Protein AF-A0A920S232-F1 (afdb_monomer_lite)

Radius of gyration: 26.17 Å; chains: 1; bounding box: 66×77×51 Å

pLDDT: mean 77.8, std 20.47, range [26.75, 98.44]

Sequence (352 aa):
MSRRQFGAEELLGQVALGLILGGVVGNLIDRVVHHHVVDFLQFYIPFRFPAFNVADSGICTGVGLMFLQSFRKPKPGQTWARKGKVPLAVNGLAEPDEESEAVSAPAIYLAGATASGKSALALRLAKRLGGEIISVDSMQVYRGLDIGTAKPSAVEQGEVPHHLIDVVELNESFDAAQFVRFAKQAVAAIRSRAARPIFCGGTGLYFRALFDGLGDSPPGEDSLRAELEATPMEALLDELKAKDLLAFEAVDRQNRRRVVRAVEVIRLTGQSYSSQRTGWNATGQAPANLFCVTREVDDLNTRIHSRVDRMFEHGLVAETESLSKRGLSETGAPAKRLVIGRCWGTWTASLG

Secondary structure (DSSP, 8-state):
-------TTSHHHHHHHHHHHHHHHHHHHHHHHTSS---EE--BSSSBPPPEEHHHHHHHHHHHHHHHHTTSPPPTT-------PPP-------PPP------PPPPEEEEE-TTSSHHHHHHHHHHHHTEEEEEE-SSTTBTT--TTTTPPPHHHHHHS-EESSS-B-TTS---HHHHHHHHHHHHHHHHHTTPEEEEEE--HHHHHHHHH---SPPPP-HHHHHHHHHS-HHHHHHHHHHH-HHHHHHS-TT-HHHHHHHHHHHHHHSS-HHHHS--TTS-----TTEEEE---HHHHHHHHHHHHHHHHHTTHHHHHHHHIIIIITT--STTHHHHHSSSHHHHTTS--

Foldseek 3Di:
DDDPPCPCPDPLLVQLVCLQVVLVVLQVCCCVPVVHRDQWDWDPPPHTDDTDHSSVVSNVVSVVSSVVVVPDDDDPDDDDDDDDDDDDDDDDDDDDDDDDDPPQDAAFEEEEDPLLCQLVVLLVVCLVQVAAEEEPDLQQLEPLLPLLSVDDDPVSCVSHPYFSGPNDYLQDADDLVNLLVRLVVVCVVCVVVSHHYYYTYHNVSNLLCNPLNWFPFDPFDPVLLVVLVPDDLVVLLVQLCVQEVPLSVVFPSVDSVRSSSQSRRCVVPVHHSVVRGRPSPPPPDDPPSHDYRDDDPVVSVVSVVVSVVVSVVVPVVVSLVVVVVVCLVPHPYPNVCSSPPPDPVPVVVVVD

Structure (mmCIF, N/CA/C/O backbone):
data_AF-A0A920S232-F1
#
_entry.id   AF-A0A920S232-F1
#
loop_
_atom_site.group_PDB
_atom_site.id
_atom_site.type_symbol
_atom_site.label_atom_id
_atom_site.label_alt_id
_atom_site.label_comp_id
_atom_site.label_asym_id
_atom_site.label_entity_id
_atom_site.label_seq_id
_atom_site.pdbx_PDB_ins_code
_atom_site.Cartn_x
_atom_site.Cartn_y
_atom_site.Cartn_z
_atom_site.occupancy
_atom_site.B_iso_or_equiv
_atom_site.auth_seq_id
_atom_site.auth_comp_id
_atom_site.auth_asym_id
_atom_site.auth_atom_id
_atom_site.pdbx_PDB_model_num
ATOM 1 N N . MET A 1 1 ? 31.791 1.122 4.259 1.00 39.38 1 MET A N 1
ATOM 2 C CA . MET A 1 1 ? 31.811 -0.358 4.295 1.00 39.38 1 MET A CA 1
ATOM 3 C C . MET A 1 1 ? 33.094 -0.814 3.617 1.00 39.38 1 MET A C 1
ATOM 5 O O . MET A 1 1 ? 33.247 -0.539 2.434 1.00 39.38 1 MET A O 1
ATOM 9 N N . SER A 1 2 ? 34.062 -1.374 4.352 1.00 33.59 2 SER A N 1
ATOM 10 C CA . SER A 1 2 ? 35.300 -1.872 3.734 1.00 33.59 2 SER A CA 1
ATOM 11 C C . SER A 1 2 ? 35.030 -3.201 3.024 1.00 33.59 2 SER A C 1
ATOM 13 O O . SER A 1 2 ? 34.225 -4.012 3.487 1.00 33.59 2 SER A O 1
ATOM 15 N N . ARG A 1 3 ? 35.674 -3.391 1.866 1.00 38.12 3 ARG A N 1
ATOM 16 C CA . ARG A 1 3 ? 35.649 -4.631 1.084 1.00 38.12 3 ARG A CA 1
ATOM 17 C C . ARG A 1 3 ? 36.119 -5.786 1.972 1.00 38.12 3 ARG A C 1
ATOM 19 O O . ARG A 1 3 ? 37.311 -5.916 2.228 1.00 38.12 3 ARG A O 1
ATOM 26 N N . ARG A 1 4 ? 35.191 -6.637 2.418 1.00 44.09 4 ARG A N 1
ATOM 27 C CA . ARG A 1 4 ? 35.529 -8.005 2.818 1.00 44.09 4 ARG A CA 1
ATOM 28 C C . ARG A 1 4 ? 35.964 -8.707 1.536 1.00 44.09 4 ARG A C 1
ATOM 30 O O . ARG A 1 4 ? 35.129 -8.970 0.676 1.00 44.09 4 ARG A O 1
ATOM 37 N N . GLN A 1 5 ? 37.263 -8.933 1.366 1.00 44.97 5 GLN A N 1
ATOM 38 C CA . GLN A 1 5 ? 37.724 -9.921 0.398 1.00 44.97 5 GLN A CA 1
ATOM 39 C C . GLN A 1 5 ? 37.108 -11.252 0.831 1.00 44.97 5 GLN A C 1
ATOM 41 O O . GLN A 1 5 ? 37.479 -11.805 1.864 1.00 44.97 5 GLN A O 1
ATOM 46 N N . PHE A 1 6 ? 36.104 -11.714 0.086 1.00 49.34 6 PHE A N 1
ATOM 47 C CA . PHE A 1 6 ? 35.662 -13.099 0.133 1.00 49.34 6 PHE A CA 1
ATOM 48 C C . PHE A 1 6 ? 36.870 -13.927 -0.298 1.00 49.34 6 PHE A C 1
ATOM 50 O O . PHE A 1 6 ? 37.207 -13.972 -1.478 1.00 49.34 6 PHE A O 1
ATOM 57 N N . GLY A 1 7 ? 37.611 -14.440 0.683 1.00 45.44 7 GLY A N 1
ATOM 58 C CA . GLY A 1 7 ? 38.862 -15.137 0.447 1.00 45.44 7 GLY A CA 1
ATOM 59 C C . GLY A 1 7 ? 38.598 -16.423 -0.319 1.00 45.44 7 GLY A C 1
ATOM 60 O O . GLY A 1 7 ? 38.262 -17.439 0.279 1.00 45.44 7 GLY A O 1
ATOM 61 N N . ALA A 1 8 ? 38.827 -16.387 -1.630 1.00 49.25 8 ALA A N 1
ATOM 62 C CA . ALA A 1 8 ? 38.950 -17.558 -2.496 1.00 49.25 8 ALA A CA 1
ATOM 63 C C . ALA A 1 8 ? 40.178 -18.437 -2.149 1.00 49.25 8 ALA A C 1
ATOM 65 O O . ALA A 1 8 ? 40.509 -19.354 -2.894 1.00 49.25 8 ALA A O 1
ATOM 66 N N . GLU A 1 9 ? 40.860 -18.158 -1.034 1.00 52.47 9 GLU A N 1
ATOM 67 C CA . GLU A 1 9 ? 42.067 -18.851 -0.577 1.00 52.47 9 GLU A CA 1
ATOM 68 C C . GLU A 1 9 ? 41.805 -19.897 0.520 1.00 52.47 9 GLU A C 1
ATOM 70 O O . GLU A 1 9 ? 42.661 -20.740 0.771 1.00 52.47 9 GLU A O 1
ATOM 75 N N . GLU A 1 10 ? 40.632 -19.902 1.168 1.00 70.31 10 GLU A N 1
ATOM 76 C CA . GLU A 1 10 ? 40.258 -21.005 2.064 1.00 70.31 10 GLU A CA 1
ATOM 77 C C . GLU A 1 10 ? 39.579 -22.127 1.272 1.00 70.31 10 GLU A C 1
ATOM 79 O O . GLU A 1 10 ? 38.603 -21.882 0.563 1.00 70.31 10 GLU A O 1
ATOM 84 N N . LEU A 1 11 ? 40.031 -23.372 1.472 1.00 75.06 11 LEU A N 1
ATOM 85 C CA . LEU A 1 11 ? 39.458 -24.586 0.867 1.00 75.06 11 LEU A CA 1
ATOM 86 C C . LEU A 1 11 ? 37.923 -24.627 0.976 1.00 75.06 11 LEU A C 1
ATOM 88 O O . LEU A 1 11 ? 37.234 -24.985 0.028 1.00 75.06 11 LEU A O 1
ATOM 92 N N . LEU A 1 12 ? 37.371 -24.191 2.112 1.00 75.38 12 LEU A N 1
ATOM 93 C CA . LEU A 1 12 ? 35.926 -24.145 2.342 1.00 75.38 12 LEU A CA 1
ATOM 94 C C . LEU A 1 12 ? 35.212 -23.089 1.473 1.00 75.38 12 LEU A C 1
ATOM 96 O O . LEU A 1 12 ? 34.096 -23.329 1.022 1.00 75.38 12 LEU A O 1
ATOM 100 N N . GLY A 1 13 ? 35.859 -21.952 1.199 1.00 75.44 13 GLY A N 1
ATOM 101 C CA . GLY A 1 13 ? 35.337 -20.916 0.303 1.00 75.44 13 GLY A CA 1
ATOM 102 C C . GLY A 1 13 ? 35.388 -21.345 -1.165 1.00 75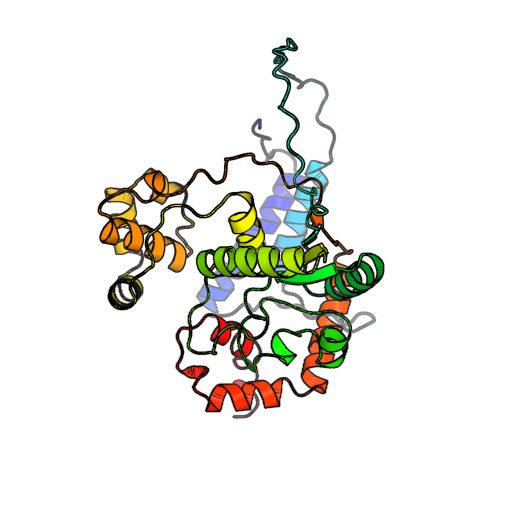.44 13 GLY A C 1
ATOM 103 O O . GLY A 1 13 ? 34.453 -21.079 -1.916 1.00 75.44 13 GLY A O 1
ATOM 104 N N . GLN A 1 14 ? 36.434 -22.079 -1.557 1.00 80.12 14 GLN A N 1
ATOM 105 C CA . GLN A 1 14 ? 36.543 -22.684 -2.889 1.00 80.12 14 GLN A CA 1
ATOM 106 C C . GLN A 1 14 ? 35.480 -23.766 -3.110 1.00 80.12 14 GLN A C 1
ATOM 108 O O . GLN A 1 14 ? 34.833 -23.779 -4.153 1.00 80.12 14 GLN A O 1
ATOM 113 N N . VAL A 1 15 ? 35.242 -24.624 -2.110 1.00 82.62 15 VAL A N 1
ATOM 114 C CA . VAL A 1 15 ? 34.171 -25.634 -2.147 1.00 82.62 15 VAL A CA 1
ATOM 115 C C . VAL A 1 15 ? 32.795 -24.969 -2.226 1.00 82.62 15 VAL A C 1
ATOM 117 O O . VAL A 1 15 ? 31.974 -25.367 -3.048 1.00 82.62 15 VAL A O 1
ATOM 120 N N . ALA A 1 16 ? 32.546 -23.924 -1.431 1.00 82.31 16 ALA A N 1
ATOM 121 C CA . ALA A 1 16 ? 31.276 -23.203 -1.457 1.00 82.31 16 ALA A CA 1
ATOM 122 C C . ALA A 1 16 ? 31.015 -22.526 -2.814 1.00 82.31 16 ALA A C 1
ATOM 124 O O . ALA A 1 16 ? 29.924 -22.654 -3.368 1.00 82.31 16 ALA A O 1
ATOM 125 N N . LEU A 1 17 ? 32.027 -21.862 -3.382 1.00 82.88 17 LEU A N 1
ATOM 126 C CA . LEU A 1 17 ? 31.934 -21.248 -4.706 1.00 82.88 17 LEU A CA 1
ATOM 127 C C . LEU A 1 17 ? 31.762 -22.303 -5.810 1.00 82.88 17 LEU A C 1
ATOM 129 O O . LEU A 1 17 ? 30.963 -22.102 -6.721 1.00 82.88 17 LEU A O 1
ATOM 133 N N . GLY A 1 18 ? 32.462 -23.436 -5.707 1.00 86.50 18 GLY A N 1
ATOM 134 C CA . GLY A 1 18 ? 32.333 -24.562 -6.631 1.00 86.50 18 GLY A CA 1
ATOM 135 C C . GLY A 1 18 ? 30.928 -25.164 -6.639 1.00 86.50 18 GLY A C 1
ATOM 136 O O . GLY A 1 18 ? 30.389 -25.424 -7.710 1.00 86.50 18 GLY A O 1
ATOM 137 N N . LEU A 1 19 ? 30.297 -25.310 -5.469 1.00 86.56 19 LEU A N 1
ATOM 138 C CA . LEU A 1 19 ? 28.914 -25.786 -5.350 1.00 86.56 19 LEU A CA 1
ATOM 139 C C . LEU A 1 19 ? 27.902 -24.806 -5.960 1.00 86.56 19 LEU A C 1
ATOM 141 O O . LEU A 1 19 ? 26.980 -25.232 -6.654 1.00 86.56 19 LEU A O 1
ATOM 145 N N . ILE A 1 20 ? 28.096 -23.498 -5.754 1.00 85.44 20 ILE A N 1
ATOM 146 C CA . ILE A 1 20 ? 27.236 -22.463 -6.349 1.00 85.44 20 ILE A CA 1
ATOM 147 C C . ILE A 1 20 ? 27.384 -22.457 -7.871 1.00 85.44 20 ILE A C 1
ATOM 149 O O . ILE A 1 20 ? 26.385 -22.518 -8.582 1.00 85.44 20 ILE A O 1
ATOM 153 N N . LEU A 1 21 ? 28.617 -22.400 -8.381 1.00 84.94 21 LEU A N 1
ATOM 154 C CA . LEU A 1 21 ? 28.871 -22.355 -9.821 1.00 84.94 21 LEU A CA 1
ATOM 155 C C . LEU A 1 21 ? 28.429 -23.647 -10.512 1.00 84.94 21 LEU A C 1
ATOM 157 O O . LEU A 1 21 ? 27.796 -23.577 -11.560 1.00 84.94 21 LEU A O 1
ATOM 161 N N . GLY A 1 22 ? 28.699 -24.808 -9.911 1.00 88.19 22 GLY A N 1
ATOM 162 C CA . GLY A 1 22 ? 28.256 -26.102 -10.426 1.00 88.19 22 GLY A CA 1
ATOM 163 C C . GLY A 1 22 ? 26.735 -26.201 -10.506 1.00 88.19 22 GLY A C 1
ATOM 164 O O . GLY A 1 22 ? 26.206 -26.579 -11.548 1.00 88.19 22 GLY A O 1
ATOM 165 N N . GLY A 1 23 ? 26.028 -25.776 -9.453 1.00 85.88 23 GLY A N 1
ATOM 166 C CA . GLY A 1 23 ? 24.568 -25.733 -9.458 1.00 85.88 23 GLY A CA 1
ATOM 167 C C . GLY A 1 23 ? 24.011 -24.759 -10.499 1.00 85.88 23 GLY A C 1
ATOM 168 O O . GLY A 1 23 ? 23.122 -25.125 -11.256 1.00 85.88 23 GLY A O 1
ATOM 169 N N . VAL A 1 24 ? 24.565 -23.546 -10.621 1.00 85.75 24 VAL A N 1
ATOM 170 C CA . VAL A 1 24 ? 24.131 -22.564 -11.637 1.00 85.75 24 VAL A CA 1
ATOM 171 C C . VAL A 1 24 ? 24.355 -23.084 -13.059 1.00 85.75 24 VAL A C 1
ATOM 173 O O . VAL A 1 24 ? 23.463 -22.960 -13.897 1.00 85.75 24 VAL A O 1
ATOM 176 N N . VAL A 1 25 ? 25.520 -23.675 -13.338 1.00 87.50 25 VAL A N 1
ATOM 177 C CA . VAL A 1 25 ? 25.849 -24.221 -14.662 1.00 87.50 25 VAL A CA 1
ATOM 178 C C . VAL A 1 25 ? 24.966 -25.421 -15.000 1.00 87.50 25 VAL A C 1
ATOM 180 O O . VAL A 1 25 ? 24.459 -25.470 -16.116 1.00 87.50 25 VAL A O 1
ATOM 183 N N . GLY A 1 26 ? 24.716 -26.338 -14.059 1.00 84.56 26 GLY A N 1
ATOM 184 C CA . GLY A 1 26 ? 23.810 -27.475 -14.278 1.00 84.56 26 GLY A CA 1
ATOM 185 C C . GLY A 1 26 ? 22.399 -27.015 -14.647 1.00 84.56 26 GLY A C 1
ATOM 186 O O . GLY A 1 26 ? 21.878 -27.353 -15.705 1.00 84.56 26 GLY A O 1
ATOM 187 N N . ASN A 1 27 ? 21.852 -26.094 -13.856 1.00 85.06 27 ASN A N 1
ATOM 188 C CA . ASN A 1 27 ? 20.559 -25.461 -14.107 1.00 85.06 27 ASN A CA 1
ATOM 189 C C . ASN A 1 27 ? 20.487 -24.719 -15.461 1.00 85.06 27 ASN A C 1
ATOM 191 O O . ASN A 1 27 ? 19.411 -24.592 -16.053 1.00 85.06 27 ASN A O 1
ATOM 195 N N . LEU A 1 28 ? 21.603 -24.152 -15.927 1.00 82.38 28 LEU A N 1
ATOM 196 C CA . LEU A 1 28 ? 21.683 -23.464 -17.215 1.00 82.38 28 LEU A CA 1
ATOM 197 C C . LEU A 1 28 ? 21.737 -24.460 -18.379 1.00 82.38 28 LEU A C 1
ATOM 199 O O . LEU A 1 28 ? 21.008 -24.280 -19.352 1.00 82.38 28 LEU A O 1
ATOM 203 N N . ILE A 1 29 ? 22.558 -25.508 -18.270 1.00 83.50 29 ILE A N 1
ATOM 204 C CA . ILE A 1 29 ? 22.666 -26.573 -19.276 1.00 83.50 29 ILE A CA 1
ATOM 205 C C . ILE A 1 29 ? 21.308 -27.241 -19.470 1.00 83.50 29 ILE A C 1
ATOM 207 O O . ILE A 1 29 ? 20.850 -27.347 -20.606 1.00 83.50 29 ILE A O 1
ATOM 211 N N . ASP A 1 30 ? 20.618 -27.584 -18.385 1.00 84.50 30 ASP A N 1
ATOM 212 C CA . ASP A 1 30 ? 19.298 -28.206 -18.452 1.00 84.50 30 ASP A CA 1
ATOM 213 C C . ASP A 1 30 ? 18.292 -27.343 -19.225 1.00 84.50 30 ASP A C 1
ATOM 215 O O . ASP A 1 30 ? 17.583 -27.819 -20.111 1.00 84.50 30 ASP A O 1
ATOM 219 N N . ARG A 1 31 ? 18.274 -26.031 -18.968 1.00 85.69 31 ARG A N 1
ATOM 220 C CA . ARG A 1 31 ? 17.361 -25.105 -19.658 1.00 85.69 31 ARG A CA 1
ATOM 221 C C . ARG A 1 31 ? 17.723 -24.884 -21.126 1.00 85.69 31 ARG A C 1
ATOM 223 O O . ARG A 1 31 ? 16.828 -24.617 -21.924 1.00 85.69 31 ARG A O 1
ATOM 230 N N . VAL A 1 32 ? 19.001 -24.991 -21.485 1.00 85.50 32 VAL A N 1
ATOM 231 C CA . VAL A 1 32 ? 19.469 -24.843 -22.872 1.00 85.50 32 VAL A CA 1
ATOM 232 C C . VAL A 1 32 ? 19.235 -26.119 -23.681 1.00 85.50 32 VAL A C 1
ATOM 234 O O . VAL A 1 32 ? 18.845 -26.033 -24.840 1.00 85.50 32 VAL A O 1
ATOM 237 N N . VAL A 1 33 ? 19.456 -27.291 -23.084 1.00 86.56 33 VAL A N 1
ATOM 238 C CA . VAL A 1 33 ? 19.403 -28.585 -23.783 1.00 86.56 33 VAL A CA 1
ATOM 239 C C . VAL A 1 33 ? 18.009 -29.209 -23.731 1.00 86.56 33 VAL A C 1
ATOM 241 O O . VAL A 1 33 ? 17.551 -29.775 -24.720 1.00 86.56 33 VAL A O 1
ATOM 244 N N . HIS A 1 34 ? 17.320 -29.104 -22.595 1.00 78.06 34 HIS A N 1
ATOM 245 C CA . HIS A 1 34 ? 16.060 -29.804 -22.339 1.00 78.06 34 HIS A CA 1
ATOM 246 C C . HIS A 1 34 ? 14.849 -28.864 -22.240 1.00 78.06 34 HIS A C 1
ATOM 248 O O . HIS A 1 34 ? 13.719 -29.337 -22.151 1.00 78.06 34 HIS A O 1
ATOM 254 N N . HIS A 1 35 ? 15.044 -27.538 -22.277 1.00 73.31 35 HIS A N 1
ATOM 255 C CA . HIS A 1 35 ? 14.011 -26.503 -22.070 1.00 73.31 35 HIS A CA 1
ATOM 256 C C . HIS A 1 35 ? 13.331 -26.519 -20.684 1.00 73.31 35 HIS A C 1
ATOM 258 O O . HIS A 1 35 ? 12.475 -25.680 -20.404 1.00 73.31 35 HIS A O 1
ATOM 264 N N . HIS A 1 36 ? 13.724 -27.433 -19.798 1.00 68.94 36 HIS A N 1
ATOM 265 C CA . HIS A 1 36 ? 13.280 -27.550 -18.410 1.00 68.94 36 HIS A CA 1
ATOM 266 C C . HIS A 1 36 ? 14.370 -28.240 -17.579 1.00 68.94 36 HIS A C 1
ATOM 268 O O . HIS A 1 36 ? 15.306 -28.808 -18.131 1.00 68.94 36 HIS A O 1
ATOM 274 N N . VAL A 1 37 ? 14.268 -28.148 -16.253 1.00 75.25 37 VAL A N 1
ATOM 275 C CA . VAL A 1 37 ? 15.262 -28.707 -15.326 1.00 75.25 37 VAL A CA 1
ATOM 276 C C . VAL A 1 37 ? 15.006 -30.203 -15.123 1.00 75.25 37 VAL A C 1
ATOM 278 O O . VAL A 1 37 ? 13.848 -30.584 -14.942 1.00 75.25 37 VAL A O 1
ATOM 281 N N . VAL A 1 38 ? 16.042 -31.046 -15.176 1.00 81.06 38 VAL A N 1
ATOM 282 C CA . VAL A 1 38 ? 15.886 -32.517 -15.219 1.00 81.06 38 VAL A CA 1
ATOM 283 C C . VAL A 1 38 ? 16.532 -33.250 -14.041 1.00 81.06 38 VAL A C 1
ATOM 285 O O . VAL A 1 38 ? 16.221 -34.414 -13.793 1.00 81.06 38 VAL A O 1
ATOM 288 N N . ASP A 1 39 ? 17.381 -32.584 -13.267 1.00 78.38 39 ASP A N 1
ATOM 289 C CA . ASP A 1 39 ? 18.170 -33.165 -12.179 1.00 78.38 39 ASP A CA 1
ATOM 290 C C . ASP A 1 39 ? 17.411 -33.254 -10.838 1.00 78.38 39 ASP A C 1
ATOM 292 O O . ASP A 1 39 ? 17.862 -32.782 -9.793 1.00 78.38 39 ASP A O 1
ATOM 296 N N . PHE A 1 40 ? 16.241 -33.897 -10.847 1.00 82.12 40 PHE A N 1
ATOM 297 C CA . PHE A 1 40 ? 15.466 -34.171 -9.633 1.00 82.12 40 PHE A CA 1
ATOM 298 C C . PHE A 1 40 ? 15.792 -35.547 -9.050 1.00 82.12 40 PHE A C 1
ATOM 300 O O . PHE A 1 40 ? 15.695 -36.567 -9.733 1.00 82.12 40 PHE A O 1
ATOM 307 N N . LEU A 1 41 ? 16.110 -35.591 -7.755 1.00 74.94 41 LEU A N 1
ATOM 308 C CA . LEU A 1 41 ? 16.246 -36.837 -7.005 1.00 74.94 41 LEU A CA 1
ATOM 309 C C . LEU A 1 41 ? 15.074 -37.012 -6.044 1.00 74.94 41 LEU A C 1
ATOM 311 O O . LEU A 1 41 ? 14.656 -36.080 -5.354 1.00 74.94 41 LEU A O 1
ATOM 315 N N . GLN A 1 42 ? 14.563 -38.239 -5.981 1.00 71.38 42 GLN A N 1
ATOM 316 C CA . GLN A 1 42 ? 13.535 -38.644 -5.036 1.00 71.38 42 GLN A CA 1
ATOM 317 C C . GLN A 1 42 ? 14.005 -39.901 -4.304 1.00 71.38 42 GLN A C 1
ATOM 319 O O . GLN A 1 42 ? 14.243 -40.938 -4.919 1.00 71.38 42 GLN A O 1
ATOM 324 N N . PHE A 1 43 ? 14.127 -39.810 -2.980 1.00 73.56 43 PHE A N 1
ATOM 325 C CA . PHE A 1 43 ? 14.579 -40.912 -2.132 1.00 73.56 43 PHE A CA 1
ATOM 326 C C . PHE A 1 43 ? 13.452 -41.425 -1.232 1.00 73.56 43 PHE A C 1
ATOM 328 O O . PHE A 1 43 ? 12.555 -40.679 -0.829 1.00 73.56 43 PHE A O 1
ATOM 335 N N . TYR A 1 44 ? 13.535 -42.708 -0.883 1.00 64.81 44 TYR A N 1
ATOM 336 C CA . TYR A 1 44 ? 12.576 -43.409 -0.030 1.00 64.81 44 TYR A CA 1
ATOM 337 C C . TYR A 1 44 ? 13.302 -44.090 1.136 1.00 64.81 44 TYR A C 1
ATOM 339 O O . TYR A 1 44 ? 13.535 -45.293 1.094 1.00 64.81 44 TYR A O 1
ATOM 347 N N . ILE A 1 45 ? 13.705 -43.331 2.163 1.00 56.47 45 ILE A N 1
ATOM 348 C CA . ILE A 1 45 ? 14.306 -43.886 3.391 1.00 56.47 45 ILE A CA 1
ATOM 349 C C . ILE A 1 45 ? 14.026 -42.938 4.575 1.00 56.47 45 ILE A C 1
ATOM 351 O O . ILE A 1 45 ? 14.490 -41.801 4.526 1.00 56.47 45 ILE A O 1
ATOM 355 N N . PRO A 1 46 ? 13.366 -43.337 5.685 1.00 61.12 46 PRO A N 1
ATOM 356 C CA . PRO A 1 46 ? 12.254 -44.284 5.864 1.00 61.12 46 PRO A CA 1
ATOM 357 C C . PRO A 1 46 ? 10.860 -43.667 5.575 1.00 61.12 46 PRO A C 1
ATOM 359 O O . PRO A 1 46 ? 9.845 -44.346 5.709 1.00 61.12 46 PRO A O 1
ATOM 362 N N . PHE A 1 47 ? 10.795 -42.397 5.160 1.00 69.88 47 PHE A N 1
ATOM 363 C CA . PHE A 1 47 ? 9.577 -41.705 4.713 1.00 69.88 47 PHE A CA 1
ATOM 364 C C . PHE A 1 47 ? 9.788 -41.130 3.306 1.00 69.88 47 PHE A C 1
ATOM 366 O O . PHE A 1 47 ? 10.927 -40.984 2.860 1.00 69.88 47 PHE A O 1
ATOM 373 N N . ARG A 1 48 ? 8.698 -40.809 2.593 1.00 65.12 48 ARG A N 1
ATOM 374 C CA . ARG A 1 48 ? 8.768 -40.176 1.266 1.00 65.12 48 ARG A CA 1
ATOM 375 C C . ARG A 1 48 ? 9.399 -38.792 1.410 1.00 65.12 48 ARG A C 1
ATOM 377 O O . ARG A 1 48 ? 8.736 -37.859 1.857 1.00 65.12 48 ARG A O 1
ATOM 384 N N . PHE A 1 49 ? 10.666 -38.670 1.032 1.00 60.34 49 PHE A N 1
ATOM 385 C CA . PHE A 1 49 ? 11.329 -37.377 0.987 1.00 60.34 49 PHE A CA 1
ATOM 386 C C . PHE A 1 49 ? 10.861 -36.628 -0.275 1.00 60.34 49 PHE A C 1
ATOM 388 O O . PHE A 1 49 ? 10.716 -37.266 -1.327 1.00 60.34 49 PHE A O 1
ATOM 395 N N . PRO A 1 50 ? 10.562 -35.316 -0.200 1.00 69.25 50 PRO A N 1
ATOM 396 C CA . PRO A 1 50 ? 10.152 -34.537 -1.365 1.00 69.25 50 PRO A CA 1
ATOM 397 C C . PRO A 1 50 ? 11.179 -34.649 -2.493 1.00 69.25 50 PRO A C 1
ATOM 399 O O . PRO A 1 50 ? 12.379 -34.700 -2.229 1.00 69.25 50 PRO A O 1
ATOM 402 N N . ALA A 1 51 ? 10.711 -34.680 -3.743 1.00 74.19 51 ALA A N 1
ATOM 403 C CA . ALA A 1 51 ? 11.614 -34.565 -4.881 1.00 74.19 51 ALA A CA 1
ATOM 404 C C . ALA A 1 51 ? 12.351 -33.226 -4.776 1.00 74.19 51 ALA A C 1
ATOM 406 O O . ALA A 1 51 ? 11.715 -32.186 -4.587 1.00 74.19 51 ALA A O 1
ATOM 407 N N . PHE A 1 52 ? 13.675 -33.254 -4.869 1.00 77.81 52 PHE A N 1
ATOM 408 C CA . PHE A 1 52 ? 14.484 -32.047 -4.783 1.00 77.81 52 PHE A CA 1
ATOM 409 C C . PHE A 1 52 ? 15.436 -31.947 -5.960 1.00 77.81 52 PHE A C 1
ATOM 411 O O . PHE A 1 52 ? 15.931 -32.947 -6.481 1.00 77.81 52 PHE A O 1
ATOM 418 N N . ASN A 1 53 ? 15.661 -30.709 -6.374 1.00 84.75 53 ASN A N 1
ATOM 419 C CA . ASN A 1 53 ? 16.555 -30.375 -7.459 1.00 84.75 53 ASN A CA 1
ATOM 420 C C . ASN A 1 53 ? 18.013 -30.400 -6.966 1.00 84.75 53 ASN A C 1
ATOM 422 O O . ASN A 1 53 ? 18.346 -29.787 -5.943 1.00 84.75 53 ASN A O 1
ATOM 426 N N . VAL A 1 54 ? 18.874 -31.150 -7.652 1.00 81.25 54 VAL A N 1
ATOM 427 C CA . VAL A 1 54 ? 20.270 -31.362 -7.244 1.00 81.25 54 VAL A CA 1
ATOM 428 C C . VAL A 1 54 ? 21.082 -30.079 -7.400 1.00 81.25 54 VAL A C 1
ATOM 430 O O . VAL A 1 54 ? 21.817 -29.708 -6.480 1.00 81.25 54 VAL A O 1
ATOM 433 N N . ALA A 1 55 ? 20.904 -29.357 -8.503 1.00 81.69 55 ALA A N 1
ATOM 434 C CA . ALA A 1 55 ? 21.537 -28.072 -8.754 1.00 81.69 55 ALA A CA 1
ATOM 435 C C . ALA A 1 55 ? 21.156 -27.023 -7.698 1.00 81.69 55 ALA A C 1
ATOM 437 O O . ALA A 1 55 ? 22.038 -26.365 -7.137 1.00 81.69 55 ALA A O 1
ATOM 438 N N . ASP A 1 56 ? 19.875 -26.911 -7.346 1.00 78.81 56 ASP A N 1
ATOM 439 C CA . ASP A 1 56 ? 19.400 -25.994 -6.304 1.00 78.81 56 ASP A CA 1
ATOM 440 C C . ASP A 1 56 ? 19.934 -26.385 -4.919 1.00 78.81 56 ASP A C 1
ATOM 442 O O . ASP A 1 56 ? 20.260 -25.514 -4.109 1.00 78.81 56 ASP A O 1
ATOM 446 N N . SER A 1 57 ? 20.105 -27.684 -4.658 1.00 85.38 57 SER A N 1
ATOM 447 C CA . SER A 1 57 ? 20.731 -28.181 -3.426 1.00 85.38 57 SER A CA 1
ATOM 448 C C . SER A 1 57 ? 22.206 -27.780 -3.343 1.00 85.38 57 SER A C 1
ATOM 450 O O . SER A 1 57 ? 22.677 -27.379 -2.274 1.00 85.38 57 SER A O 1
ATOM 452 N N . GLY A 1 58 ? 22.926 -27.814 -4.470 1.00 81.56 58 GLY A N 1
ATOM 453 C CA . GLY A 1 58 ? 24.295 -27.306 -4.587 1.00 81.56 58 GLY A CA 1
ATOM 454 C C . GLY A 1 58 ? 24.388 -25.806 -4.291 1.00 81.56 58 GLY A C 1
ATOM 455 O O . GLY A 1 58 ? 25.196 -25.386 -3.460 1.00 81.56 58 GLY A O 1
ATOM 456 N N . ILE A 1 59 ? 23.498 -25.003 -4.882 1.00 82.50 59 ILE A N 1
ATOM 457 C CA . ILE A 1 59 ? 23.437 -23.550 -4.654 1.00 82.50 59 ILE A CA 1
ATOM 458 C C . ILE A 1 59 ? 23.128 -23.240 -3.183 1.00 82.50 59 ILE A C 1
ATOM 460 O O . ILE A 1 59 ? 23.855 -22.472 -2.550 1.00 82.50 59 ILE A O 1
ATOM 464 N N . CYS A 1 60 ? 22.091 -23.862 -2.612 1.00 83.75 60 CYS A N 1
ATOM 465 C CA . CYS A 1 60 ? 21.689 -23.635 -1.222 1.00 83.75 60 CYS A CA 1
ATOM 466 C C . CYS A 1 60 ? 22.796 -24.024 -0.236 1.00 83.75 60 CYS A C 1
ATOM 468 O O . CYS A 1 60 ? 23.092 -23.272 0.696 1.00 83.75 60 CYS A O 1
ATOM 470 N N . THR A 1 61 ? 23.449 -25.167 -0.466 1.00 82.81 61 THR A N 1
ATOM 471 C CA . THR A 1 61 ? 24.552 -25.642 0.378 1.00 82.81 61 THR A CA 1
ATOM 472 C C . THR A 1 61 ? 25.748 -24.697 0.295 1.00 82.81 61 THR A C 1
ATOM 474 O O . THR A 1 61 ? 26.296 -24.312 1.328 1.00 82.81 61 THR A O 1
ATOM 477 N N . GLY A 1 62 ? 26.131 -24.254 -0.907 1.00 84.69 62 GLY A N 1
ATOM 478 C CA . GLY A 1 62 ? 27.234 -23.309 -1.081 1.00 84.69 62 GLY A CA 1
ATOM 479 C C . GLY A 1 62 ? 26.966 -21.952 -0.420 1.00 84.69 62 GLY A C 1
ATOM 480 O O . GLY A 1 62 ? 27.826 -21.440 0.298 1.00 84.69 62 GLY A O 1
ATOM 481 N N . VAL A 1 63 ? 25.755 -21.401 -0.553 1.00 82.38 63 VAL A N 1
ATOM 482 C CA . VAL A 1 63 ? 25.359 -20.158 0.137 1.00 82.38 63 VAL A CA 1
ATOM 483 C C . VAL A 1 63 ? 25.372 -20.338 1.659 1.00 82.38 63 VAL A C 1
ATOM 485 O O . VAL A 1 63 ? 25.885 -19.475 2.373 1.00 82.38 63 VAL A O 1
ATOM 488 N N . GLY A 1 64 ? 24.876 -21.472 2.164 1.00 83.00 64 GLY A N 1
ATOM 489 C CA . GLY A 1 64 ? 24.922 -21.812 3.588 1.00 83.00 64 GLY A CA 1
ATOM 490 C C . GLY A 1 64 ? 26.351 -21.886 4.135 1.00 83.00 64 GLY A C 1
ATOM 491 O O . GLY A 1 64 ? 26.641 -21.319 5.190 1.00 83.00 64 GLY A O 1
ATOM 492 N N . LEU A 1 65 ? 27.275 -22.502 3.391 1.00 81.44 65 LEU A N 1
ATOM 493 C CA . LEU A 1 65 ? 28.695 -22.565 3.753 1.00 81.44 65 LEU A CA 1
ATOM 494 C C . LEU A 1 65 ? 29.350 -21.175 3.785 1.00 81.44 65 LEU A C 1
ATOM 496 O O . LEU A 1 65 ? 30.088 -20.870 4.726 1.00 81.44 65 LEU A O 1
ATOM 500 N N . MET A 1 66 ? 29.041 -20.304 2.819 1.00 79.94 66 MET A N 1
ATOM 501 C CA . MET A 1 66 ? 29.522 -18.914 2.822 1.00 79.94 66 MET A CA 1
ATOM 502 C C . MET A 1 66 ? 28.953 -18.108 3.997 1.00 79.94 66 MET A C 1
ATOM 504 O O . MET A 1 66 ? 29.668 -17.323 4.626 1.00 79.94 66 MET A O 1
ATOM 508 N N . PHE A 1 67 ? 27.675 -18.307 4.325 1.00 80.00 67 PHE A N 1
ATOM 509 C CA . PHE A 1 67 ? 27.030 -17.649 5.457 1.00 80.00 67 PHE A CA 1
ATOM 510 C C . PHE A 1 67 ? 27.668 -18.071 6.787 1.00 80.00 67 PHE A C 1
ATOM 512 O O . PHE A 1 67 ? 28.019 -17.208 7.594 1.00 80.00 67 PHE A O 1
ATOM 519 N N . LEU A 1 68 ? 27.922 -19.371 6.973 1.00 78.06 68 LEU A N 1
ATOM 520 C CA . LEU A 1 68 ? 28.634 -19.915 8.135 1.00 78.06 68 LEU A CA 1
ATOM 521 C C . LEU A 1 68 ? 30.074 -19.389 8.236 1.00 78.06 68 LEU A C 1
ATOM 523 O O . LEU A 1 68 ? 30.534 -19.066 9.333 1.00 78.06 68 LEU A O 1
ATOM 527 N N . GLN A 1 69 ? 30.776 -19.224 7.109 1.00 74.44 69 GLN A N 1
ATOM 528 C CA . GLN A 1 69 ? 32.093 -18.577 7.094 1.00 74.44 69 GLN A CA 1
ATOM 529 C C . GLN A 1 69 ? 32.045 -17.124 7.576 1.00 74.44 69 GLN A C 1
ATOM 531 O O . GLN A 1 69 ? 32.999 -16.671 8.207 1.00 74.44 69 GLN A O 1
ATOM 536 N N . SER A 1 70 ? 30.946 -16.395 7.351 1.00 72.88 70 SER A N 1
ATOM 537 C CA . SER A 1 70 ? 30.846 -14.985 7.758 1.00 72.88 70 SER A CA 1
ATOM 538 C C . SER A 1 70 ? 30.884 -14.762 9.279 1.00 72.88 70 SER A C 1
ATOM 540 O O . SER A 1 70 ? 31.166 -13.642 9.716 1.00 72.88 70 SER A O 1
ATOM 542 N N . PHE A 1 71 ? 30.664 -15.818 10.074 1.00 75.88 71 PHE A N 1
ATOM 543 C CA . PHE A 1 71 ? 30.739 -15.801 11.539 1.00 75.88 71 PHE A CA 1
ATOM 544 C C . PHE A 1 71 ? 32.109 -16.208 12.100 1.00 75.88 71 PHE A C 1
ATOM 546 O O . PHE A 1 71 ? 32.318 -16.149 13.314 1.00 75.88 71 PHE A O 1
ATOM 553 N N . ARG A 1 72 ? 33.071 -16.608 11.256 1.00 67.75 72 ARG A N 1
ATOM 554 C CA . ARG A 1 72 ? 34.431 -16.912 11.719 1.00 67.75 72 ARG A CA 1
ATOM 555 C C . ARG A 1 72 ? 35.160 -15.619 12.089 1.00 67.75 72 ARG A C 1
ATOM 557 O O . ARG A 1 72 ? 35.187 -14.659 11.320 1.00 67.75 72 ARG A O 1
ATOM 564 N N . LYS A 1 73 ? 35.737 -15.588 13.297 1.00 46.03 73 LYS A N 1
ATOM 565 C CA . LYS A 1 73 ? 36.467 -14.421 13.815 1.00 46.03 73 LYS A CA 1
ATOM 566 C C . LYS A 1 73 ? 37.624 -14.055 12.869 1.00 46.03 73 LYS A C 1
ATOM 568 O O . LYS A 1 73 ? 38.334 -14.957 12.422 1.00 46.03 73 LYS A O 1
ATOM 573 N N . PRO A 1 74 ? 37.855 -12.761 12.594 1.00 53.53 74 PRO A N 1
ATOM 574 C CA . PRO A 1 74 ? 39.020 -12.333 11.828 1.00 53.53 74 PRO A CA 1
ATOM 575 C C . PRO A 1 74 ? 40.316 -12.726 12.553 1.00 53.53 74 PRO A C 1
ATOM 577 O O . PRO A 1 74 ? 40.372 -12.717 13.786 1.00 53.53 74 PRO A O 1
ATOM 580 N N . LYS A 1 75 ? 41.368 -13.042 11.785 1.00 43.69 75 LYS A N 1
ATOM 581 C CA . LYS A 1 75 ? 42.732 -13.185 12.321 1.00 43.69 75 LYS A CA 1
ATOM 582 C C . LYS A 1 75 ? 43.115 -11.897 13.084 1.00 43.69 75 LYS A C 1
ATOM 584 O O . LYS A 1 75 ? 42.723 -10.810 12.645 1.00 43.69 75 LYS A O 1
ATOM 589 N N . PRO A 1 76 ? 43.854 -11.975 14.208 1.00 34.78 76 PRO A N 1
ATOM 590 C CA . PRO A 1 76 ? 44.229 -10.787 14.975 1.00 34.78 76 PRO A CA 1
ATOM 591 C C . PRO A 1 76 ? 45.070 -9.847 14.102 1.00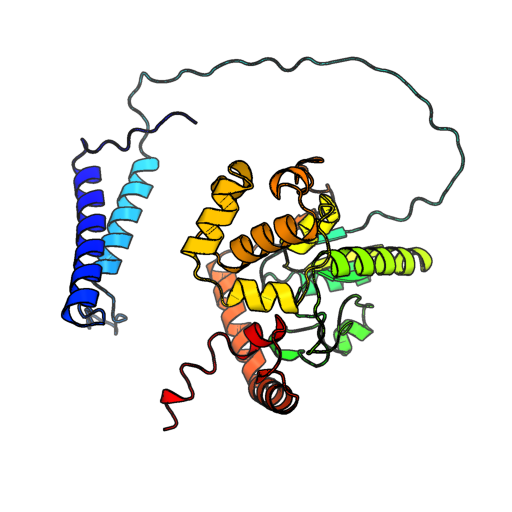 34.78 76 PRO A C 1
ATOM 593 O O . PRO A 1 76 ? 46.063 -10.289 13.531 1.00 34.78 76 PRO A O 1
ATOM 596 N N . GLY A 1 77 ? 44.686 -8.568 13.994 1.00 46.22 77 GLY A N 1
ATOM 597 C CA . GLY A 1 77 ? 45.548 -7.539 13.390 1.00 46.22 77 GLY A CA 1
ATOM 598 C C . GLY A 1 77 ? 44.925 -6.555 12.394 1.00 46.22 77 GLY A C 1
ATOM 599 O O . GLY A 1 77 ? 45.655 -5.716 11.878 1.00 46.22 77 GLY A O 1
ATOM 600 N N . GLN A 1 78 ? 43.617 -6.582 12.116 1.00 39.06 78 GLN A N 1
ATOM 601 C CA . GLN A 1 78 ? 42.992 -5.552 11.267 1.00 39.06 78 GLN A CA 1
ATOM 602 C C . GLN A 1 78 ? 41.765 -4.910 11.919 1.00 39.06 78 GLN A C 1
ATOM 604 O O . GLN A 1 78 ? 40.625 -5.310 11.692 1.00 39.06 78 GLN A O 1
ATOM 609 N N . THR A 1 79 ? 42.001 -3.854 12.695 1.00 32.53 79 THR A N 1
ATOM 610 C CA . THR A 1 79 ? 40.980 -2.883 13.105 1.00 32.53 79 THR A CA 1
ATOM 611 C C . THR A 1 79 ? 41.489 -1.473 12.826 1.00 32.53 79 THR A C 1
ATOM 613 O O . THR A 1 79 ? 42.461 -1.021 13.418 1.00 32.53 79 THR A O 1
ATOM 616 N N . TRP A 1 80 ? 40.800 -0.750 11.943 1.00 32.09 80 TRP A N 1
ATOM 617 C CA . TRP A 1 80 ? 40.934 0.702 11.815 1.00 32.09 80 TRP A CA 1
ATOM 618 C C . TRP A 1 80 ? 39.551 1.322 12.018 1.00 32.09 80 TRP A C 1
ATOM 620 O O . TRP A 1 80 ? 38.737 1.398 11.099 1.00 32.09 80 TRP A O 1
ATOM 630 N N . ALA A 1 81 ? 39.271 1.725 13.257 1.00 32.69 81 ALA A N 1
ATOM 631 C CA . ALA A 1 81 ? 38.124 2.551 13.607 1.00 32.69 81 ALA A CA 1
ATOM 632 C C . ALA A 1 81 ? 38.474 4.021 13.337 1.00 32.69 81 ALA A C 1
ATOM 634 O O . ALA A 1 81 ? 39.437 4.544 13.899 1.00 32.69 81 ALA A O 1
ATOM 635 N N . ARG A 1 82 ? 37.696 4.711 12.495 1.00 32.06 82 ARG A N 1
ATOM 636 C CA . ARG A 1 82 ? 37.839 6.159 12.302 1.00 32.06 82 ARG A CA 1
ATOM 637 C C . ARG A 1 82 ? 36.879 6.887 13.245 1.00 32.06 82 ARG A C 1
ATOM 639 O O . ARG A 1 82 ? 35.665 6.802 13.086 1.00 32.06 82 ARG A O 1
ATOM 646 N N . LYS A 1 83 ? 37.452 7.593 14.225 1.00 37.12 83 LYS A N 1
ATOM 647 C CA . LYS A 1 83 ? 36.790 8.616 15.049 1.00 37.12 83 LYS A CA 1
ATOM 648 C C . LYS A 1 83 ? 36.252 9.736 14.148 1.00 37.12 83 LYS A C 1
ATOM 650 O O . LYS A 1 83 ? 37.005 10.275 13.341 1.00 37.12 83 LYS A O 1
ATOM 655 N N . GLY A 1 84 ? 34.998 10.131 14.350 1.00 29.39 84 GLY A N 1
ATOM 656 C CA . GLY A 1 84 ? 34.411 11.363 13.821 1.00 29.39 84 GLY A CA 1
ATOM 657 C C . GLY A 1 84 ? 33.477 11.958 14.872 1.00 29.39 84 GLY A C 1
ATOM 658 O O . GLY A 1 84 ? 32.532 11.299 15.288 1.00 29.39 84 GLY A O 1
ATOM 659 N N . LYS A 1 85 ? 33.820 13.152 15.363 1.00 29.72 85 LYS A N 1
ATOM 660 C CA . LYS A 1 85 ? 33.155 13.898 16.444 1.00 29.72 85 LYS A CA 1
ATOM 661 C C . LYS A 1 85 ? 31.760 14.385 16.023 1.00 29.72 85 LYS A C 1
ATOM 663 O O . LYS A 1 85 ? 31.602 14.852 14.901 1.00 29.72 85 LYS A O 1
ATOM 668 N N . VAL A 1 86 ? 30.809 14.382 16.956 1.00 29.48 86 VAL A N 1
ATOM 669 C CA . VAL A 1 86 ? 29.553 15.152 16.883 1.00 29.48 86 VAL A CA 1
ATOM 670 C C . VAL A 1 86 ? 29.729 16.408 17.750 1.00 29.48 86 VAL A C 1
ATOM 672 O O . VAL A 1 86 ? 30.174 16.254 18.891 1.00 29.48 86 VAL A O 1
ATOM 675 N N . PRO A 1 87 ? 29.437 17.634 17.275 1.00 32.38 87 PRO A N 1
ATOM 676 C CA . PRO A 1 87 ? 29.383 18.806 18.144 1.00 32.38 87 PRO A CA 1
ATOM 677 C C . PRO A 1 87 ? 28.041 18.863 18.887 1.00 32.38 87 PRO A C 1
ATOM 679 O O . PRO A 1 87 ? 26.990 18.619 18.299 1.00 32.38 87 PRO A O 1
ATOM 682 N N . LEU A 1 88 ? 28.095 19.209 20.173 1.00 33.50 88 LEU A N 1
ATOM 683 C CA . LEU A 1 88 ? 26.953 19.459 21.053 1.00 33.50 88 LEU A CA 1
ATOM 684 C C . LEU A 1 88 ? 26.907 20.948 21.439 1.00 33.50 88 LEU A C 1
ATOM 686 O O . LEU A 1 88 ? 27.942 21.509 21.795 1.00 33.50 88 LEU A O 1
ATOM 690 N N . ALA A 1 89 ? 25.671 21.470 21.469 1.00 29.88 89 ALA A N 1
ATOM 691 C CA . ALA A 1 89 ? 25.163 22.706 22.094 1.00 29.88 89 ALA A CA 1
ATOM 692 C C . ALA A 1 89 ? 25.414 24.036 21.327 1.00 29.88 89 ALA A C 1
ATOM 694 O O . ALA A 1 89 ? 26.428 24.178 20.658 1.00 29.88 89 ALA A O 1
ATOM 695 N N . VAL A 1 90 ? 24.528 25.051 21.341 1.00 29.97 90 VAL A N 1
ATOM 696 C CA . VAL A 1 90 ? 23.558 25.472 22.377 1.00 29.97 90 VAL A CA 1
ATOM 697 C C . VAL A 1 90 ? 22.410 26.338 21.789 1.00 29.97 90 VAL A C 1
ATOM 699 O O . VAL A 1 90 ? 22.637 27.106 20.863 1.00 29.97 90 VAL A O 1
ATOM 702 N N . ASN A 1 91 ? 21.222 26.204 22.396 1.00 30.97 91 ASN A N 1
ATOM 703 C CA . ASN A 1 91 ? 20.088 27.124 22.634 1.00 30.97 91 ASN A CA 1
ATOM 704 C C . ASN A 1 91 ? 19.813 28.370 21.763 1.00 30.97 91 ASN A C 1
ATOM 706 O O . ASN A 1 91 ? 20.609 29.300 21.691 1.00 30.97 91 ASN A O 1
ATOM 710 N N . GLY A 1 92 ? 18.542 28.479 21.360 1.00 26.75 92 GLY A N 1
ATOM 711 C CA . GLY A 1 92 ? 17.798 29.732 21.217 1.00 26.75 92 GLY A CA 1
ATOM 712 C C . GLY A 1 92 ? 16.346 29.484 21.635 1.00 26.75 92 GLY A C 1
ATOM 713 O O . GLY A 1 92 ? 15.654 28.699 20.994 1.00 26.75 92 GLY A O 1
ATOM 714 N N . LEU A 1 93 ? 15.930 30.076 22.756 1.00 31.09 93 LEU A N 1
ATOM 715 C CA . LEU A 1 93 ? 14.554 30.063 23.253 1.00 31.09 93 LEU A CA 1
ATOM 716 C C . LEU A 1 93 ? 13.705 30.977 22.363 1.00 31.09 93 LEU A C 1
ATOM 718 O O . LEU A 1 93 ? 14.008 32.162 22.244 1.00 31.09 93 LEU A O 1
ATOM 722 N N . ALA A 1 94 ? 12.647 30.429 21.778 1.00 27.98 94 ALA A N 1
ATOM 723 C CA . ALA A 1 94 ? 11.484 31.191 21.355 1.00 27.98 94 ALA A CA 1
ATOM 724 C C . ALA A 1 94 ? 10.297 30.592 22.109 1.00 27.98 94 ALA A C 1
ATOM 726 O O . ALA A 1 94 ? 10.012 29.400 21.967 1.00 27.98 94 ALA A O 1
ATOM 727 N N . GLU A 1 95 ? 9.684 31.390 22.977 1.00 33.94 95 GLU A N 1
ATOM 728 C CA . GLU A 1 95 ? 8.413 31.042 23.603 1.00 33.94 95 GLU A CA 1
ATOM 729 C C . GLU A 1 95 ? 7.332 31.005 22.514 1.00 33.94 95 GLU A C 1
ATOM 731 O O . GLU A 1 95 ? 7.291 31.921 21.690 1.00 33.94 95 GLU A O 1
ATOM 736 N N . PRO A 1 96 ? 6.491 29.961 22.443 1.00 36.28 96 PRO A N 1
ATOM 737 C CA . PRO A 1 96 ? 5.302 30.013 21.619 1.00 36.28 96 PRO A CA 1
ATOM 738 C C . PRO A 1 96 ? 4.162 30.633 22.427 1.00 36.28 96 PRO A C 1
ATOM 740 O O . PRO A 1 96 ? 3.818 30.148 23.506 1.00 36.28 96 PRO A O 1
ATOM 743 N N . ASP A 1 97 ? 3.600 31.695 21.862 1.00 32.34 97 ASP A N 1
ATOM 744 C CA . ASP A 1 97 ? 2.401 32.372 22.332 1.00 32.34 97 ASP A CA 1
ATOM 745 C C . ASP A 1 97 ? 1.247 31.384 22.577 1.00 32.34 97 ASP A C 1
ATOM 747 O O . ASP A 1 97 ? 0.973 30.473 21.787 1.00 32.34 97 ASP A O 1
ATOM 751 N N . GLU A 1 98 ? 0.580 31.583 23.712 1.00 39.34 98 GLU A N 1
ATOM 752 C CA . GLU A 1 98 ? -0.629 30.892 24.134 1.00 39.34 98 GLU A CA 1
ATOM 753 C C . GLU A 1 98 ? -1.824 31.290 23.255 1.00 39.34 98 GLU A C 1
ATOM 755 O O . GLU A 1 98 ? -2.471 32.298 23.511 1.00 39.34 98 GLU A O 1
ATOM 760 N N . GLU A 1 99 ? -2.197 30.448 22.291 1.00 35.34 99 GLU A N 1
ATOM 761 C CA . GLU A 1 99 ? -3.591 30.319 21.850 1.00 35.34 99 GLU A CA 1
ATOM 762 C C . GLU A 1 99 ? -3.929 28.831 21.667 1.00 35.34 99 GLU A C 1
ATOM 764 O O . GLU A 1 99 ? -3.336 28.099 20.873 1.00 35.34 99 GLU A O 1
ATOM 769 N N . SER A 1 100 ? -4.853 28.351 22.501 1.00 42.19 100 SER A N 1
ATOM 770 C CA . SER A 1 100 ? -5.194 26.942 22.657 1.00 42.19 100 SER A CA 1
ATOM 771 C C . SER A 1 100 ? -6.047 26.411 21.502 1.00 42.19 100 SER A C 1
ATOM 773 O O . SER A 1 100 ? -7.267 26.579 21.496 1.00 42.19 100 SER A O 1
ATOM 775 N N . GLU A 1 101 ? -5.439 25.658 20.589 1.00 39.34 101 GLU A N 1
ATOM 776 C CA . GLU A 1 101 ? -6.139 24.602 19.856 1.00 39.34 101 GLU A CA 1
ATOM 777 C C . GLU A 1 101 ? -6.035 23.293 20.649 1.00 39.34 101 GLU A C 1
ATOM 779 O O . GLU A 1 101 ? -4.948 22.861 21.035 1.00 39.34 101 GLU A O 1
ATOM 784 N N . ALA A 1 102 ? -7.167 22.637 20.921 1.00 41.09 102 ALA A N 1
ATOM 785 C CA . ALA A 1 102 ? -7.194 21.329 21.567 1.00 41.09 102 ALA A CA 1
ATOM 786 C C . ALA A 1 102 ? -6.324 20.338 20.774 1.00 41.09 102 ALA A C 1
ATOM 788 O O . ALA A 1 102 ? -6.704 19.892 19.690 1.00 41.09 102 ALA A O 1
ATOM 789 N N . VAL A 1 103 ? -5.143 19.995 21.301 1.00 49.00 103 VAL A N 1
ATOM 790 C CA . VAL A 1 103 ? -4.196 19.088 20.642 1.00 49.00 103 VAL A CA 1
ATOM 791 C C . VAL A 1 103 ? -4.840 17.704 20.537 1.00 49.00 103 VAL A C 1
ATOM 793 O O . VAL A 1 103 ? -4.798 16.903 21.471 1.00 49.00 103 VAL A O 1
ATOM 796 N N . SER A 1 104 ? -5.482 17.418 19.398 1.00 65.19 104 SER A N 1
ATOM 797 C CA . SER A 1 104 ? -6.091 16.111 19.146 1.00 65.19 104 SER A CA 1
ATOM 798 C C . SER A 1 104 ? -5.009 15.034 19.265 1.00 65.19 104 SER A C 1
ATOM 800 O O . SER A 1 104 ? -3.913 15.205 18.717 1.00 65.19 104 SER A O 1
ATOM 802 N N . ALA A 1 105 ? -5.314 13.924 19.943 1.00 78.25 105 ALA A N 1
ATOM 803 C CA . ALA A 1 105 ? -4.360 12.845 20.171 1.00 78.25 105 ALA A CA 1
ATOM 804 C C . ALA A 1 105 ? -3.651 12.420 18.864 1.00 78.25 105 ALA A C 1
ATOM 806 O O . ALA A 1 105 ? -4.292 12.308 17.810 1.00 78.25 105 ALA A O 1
ATOM 807 N N . PRO A 1 106 ? -2.331 12.154 18.898 1.00 89.81 106 PRO A N 1
ATOM 808 C CA . PRO A 1 106 ? -1.585 11.811 17.695 1.00 89.81 106 PRO A CA 1
ATOM 809 C C . PRO A 1 106 ? -2.115 10.509 17.089 1.00 89.81 106 PRO A C 1
ATOM 811 O O . PRO A 1 106 ? -2.498 9.585 17.817 1.00 89.81 106 PRO A O 1
ATOM 814 N N . ALA A 1 107 ? -2.095 10.410 15.757 1.00 95.19 107 ALA A N 1
ATOM 815 C CA . ALA A 1 107 ? -2.474 9.188 15.047 1.00 95.19 107 ALA A CA 1
ATOM 816 C C . ALA A 1 107 ? -1.637 7.980 15.517 1.00 95.19 107 ALA A C 1
ATOM 818 O O . ALA A 1 107 ? -0.604 8.142 16.164 1.00 95.19 107 ALA A O 1
ATOM 819 N N . ILE A 1 108 ? -2.062 6.759 15.218 1.00 97.06 108 ILE A N 1
ATOM 820 C CA . ILE A 1 108 ? -1.242 5.554 15.423 1.00 97.06 108 ILE A CA 1
ATOM 821 C C . ILE A 1 108 ? -1.049 4.882 14.076 1.00 97.06 108 ILE A C 1
ATOM 823 O O . ILE A 1 108 ? -2.005 4.777 13.314 1.00 97.06 108 ILE A O 1
ATOM 827 N N . TYR A 1 109 ? 0.157 4.399 13.794 1.00 96.75 109 TYR A N 1
ATOM 828 C CA . TYR A 1 109 ? 0.451 3.680 12.561 1.00 96.75 109 TYR A CA 1
ATOM 829 C C . TYR A 1 109 ? 0.834 2.235 12.880 1.00 96.75 109 TYR A C 1
ATOM 831 O O . TYR A 1 109 ? 1.796 1.985 13.598 1.00 96.75 109 TYR A O 1
ATOM 839 N N . LEU A 1 110 ? 0.071 1.279 12.353 1.00 96.69 110 LEU A N 1
ATOM 840 C CA . LEU A 1 110 ? 0.292 -0.157 12.497 1.00 96.69 110 LEU A CA 1
ATOM 841 C C . LEU A 1 110 ? 0.652 -0.756 11.135 1.00 96.69 110 LEU A C 1
ATOM 843 O O . LEU A 1 110 ? -0.216 -1.030 10.301 1.00 96.69 110 LEU A O 1
ATOM 847 N N . ALA A 1 111 ? 1.945 -0.977 10.927 1.00 94.50 111 ALA A N 1
ATOM 848 C CA . ALA A 1 111 ? 2.481 -1.667 9.763 1.00 94.50 111 ALA A CA 1
ATOM 849 C C . ALA A 1 111 ? 2.682 -3.163 10.049 1.00 94.50 111 ALA A C 1
ATOM 851 O O . ALA A 1 111 ? 2.762 -3.597 11.199 1.00 94.50 111 ALA A O 1
ATOM 852 N N . GLY A 1 112 ? 2.783 -3.974 9.001 1.00 90.06 112 GLY A N 1
ATOM 853 C CA . GLY A 1 112 ? 3.192 -5.372 9.119 1.00 90.06 112 GLY A CA 1
ATOM 854 C C . GLY A 1 112 ? 2.761 -6.217 7.928 1.00 90.06 112 GLY A C 1
ATOM 855 O O . GLY A 1 112 ? 1.888 -5.825 7.147 1.00 90.06 112 GLY A O 1
ATOM 856 N N . ALA A 1 113 ? 3.353 -7.404 7.813 1.00 87.38 113 ALA A N 1
ATOM 857 C CA . ALA A 1 113 ? 3.051 -8.345 6.739 1.00 87.38 113 ALA A CA 1
ATOM 858 C C . ALA A 1 113 ? 1.571 -8.783 6.728 1.00 87.38 113 ALA A C 1
ATOM 860 O O . ALA A 1 113 ? 0.813 -8.616 7.695 1.00 87.38 113 ALA A O 1
ATOM 861 N N . THR A 1 114 ? 1.125 -9.359 5.614 1.00 83.69 114 THR A N 1
ATOM 862 C CA . THR A 1 114 ? -0.163 -10.068 5.560 1.00 83.69 114 THR A CA 1
ATOM 863 C C . THR A 1 114 ? -0.168 -11.205 6.578 1.00 83.69 114 THR A C 1
ATOM 865 O O . THR A 1 114 ? 0.863 -11.799 6.853 1.00 83.69 114 THR A O 1
ATOM 868 N N . ALA A 1 115 ? -1.324 -11.467 7.193 1.00 86.31 115 ALA A N 1
ATOM 869 C CA . ALA A 1 115 ? -1.494 -12.462 8.256 1.00 86.31 115 ALA A CA 1
ATOM 870 C C . ALA A 1 115 ? -0.707 -12.214 9.567 1.00 86.31 115 ALA A C 1
ATOM 872 O O . ALA A 1 115 ? -0.870 -12.991 10.512 1.00 86.31 115 ALA A O 1
ATOM 873 N N . SER A 1 116 ? 0.014 -11.090 9.717 1.00 91.00 116 SER A N 1
ATOM 874 C CA . SER A 1 116 ? 0.718 -10.743 10.968 1.00 91.00 116 SER A CA 1
ATOM 875 C C . SER A 1 116 ? -0.207 -10.507 12.173 1.00 91.00 116 SER A C 1
ATOM 877 O O . SER A 1 116 ? 0.229 -10.524 13.322 1.00 91.00 116 SER A O 1
ATOM 879 N N . GLY A 1 117 ? -1.510 -10.320 11.939 1.00 91.62 117 GLY A N 1
ATOM 880 C CA . GLY A 1 117 ? -2.500 -10.032 12.983 1.00 91.62 117 GLY A CA 1
ATOM 881 C C . GLY A 1 117 ? -2.685 -8.541 13.280 1.00 91.62 117 GLY A C 1
ATOM 882 O O . GLY A 1 117 ? -3.414 -8.201 14.209 1.00 91.62 117 GLY A O 1
ATOM 883 N N . LYS A 1 118 ? -2.082 -7.653 12.476 1.00 94.94 118 LYS A N 1
ATOM 884 C CA . LYS A 1 118 ? -2.231 -6.194 12.605 1.00 94.94 118 LYS A CA 1
ATOM 885 C C . LYS A 1 118 ? -3.687 -5.711 12.615 1.00 94.94 118 LYS A C 1
ATOM 887 O O . LYS A 1 118 ? -4.003 -4.853 13.426 1.00 94.94 118 LYS A O 1
ATOM 892 N N . SER A 1 119 ? -4.578 -6.300 11.813 1.00 92.81 119 SER A N 1
ATOM 893 C CA . SER A 1 119 ? -5.999 -5.911 11.770 1.00 92.81 119 SER A CA 1
ATOM 894 C C . SER A 1 119 ? -6.714 -6.197 13.096 1.00 92.81 119 SER A C 1
ATOM 896 O O . SER A 1 119 ? -7.351 -5.315 13.659 1.00 92.81 119 SER A O 1
ATOM 898 N N . ALA A 1 120 ? -6.509 -7.387 13.674 1.00 93.75 120 ALA A N 1
ATOM 899 C CA . ALA A 1 120 ? -7.071 -7.742 14.981 1.00 93.75 120 ALA A CA 1
ATOM 900 C C . ALA A 1 120 ? -6.477 -6.907 16.134 1.00 93.75 120 ALA A C 1
ATOM 902 O O . ALA A 1 120 ? -7.123 -6.685 17.160 1.00 93.75 120 ALA A O 1
ATOM 903 N N . LEU A 1 121 ? -5.225 -6.454 16.003 1.00 95.75 121 LEU A N 1
ATOM 904 C CA . LEU A 1 121 ? -4.634 -5.497 16.939 1.00 95.75 121 LEU A CA 1
ATOM 905 C C . LEU A 1 121 ? -5.251 -4.101 16.776 1.00 95.75 121 LEU A C 1
ATOM 907 O O . LEU A 1 121 ? -5.619 -3.499 17.780 1.00 95.75 121 LEU A O 1
ATOM 911 N N . ALA A 1 122 ? -5.404 -3.622 15.540 1.00 96.56 122 ALA A N 1
ATOM 912 C CA . ALA A 1 122 ? -5.997 -2.325 15.228 1.00 96.56 122 ALA A CA 1
ATOM 913 C C . ALA A 1 122 ? -7.428 -2.213 15.761 1.00 96.56 122 ALA A C 1
ATOM 915 O O . ALA A 1 122 ? -7.744 -1.233 16.425 1.00 96.56 122 ALA A O 1
ATOM 916 N N . LEU A 1 123 ? -8.251 -3.248 15.567 1.00 96.38 123 LEU A N 1
ATOM 917 C CA . LEU A 1 123 ? -9.631 -3.296 16.057 1.00 96.38 123 LEU A CA 1
ATOM 918 C C . LEU A 1 123 ? -9.707 -3.178 17.585 1.00 96.38 123 LEU A C 1
ATOM 920 O O . LEU A 1 123 ? -10.437 -2.346 18.121 1.00 96.38 123 LEU A O 1
ATOM 924 N N . ARG A 1 124 ? -8.893 -3.960 18.308 1.00 96.50 124 ARG A N 1
ATOM 925 C CA . ARG A 1 124 ? -8.823 -3.889 19.779 1.00 96.50 124 ARG A CA 1
ATOM 926 C C . ARG A 1 124 ? -8.320 -2.533 20.268 1.00 96.50 124 ARG A C 1
ATOM 928 O O . ARG A 1 124 ? -8.817 -2.018 21.267 1.00 96.50 124 ARG A O 1
ATOM 935 N N . LEU A 1 125 ? -7.339 -1.961 19.573 1.00 95.94 125 LEU A N 1
ATOM 936 C CA . LEU A 1 125 ? -6.775 -0.657 19.900 1.00 95.94 125 LEU A CA 1
ATOM 937 C C . LEU A 1 125 ? -7.797 0.465 19.685 1.00 95.94 125 LEU A C 1
ATOM 939 O O . LEU A 1 125 ? -7.945 1.321 20.551 1.00 95.94 125 LEU A O 1
ATOM 943 N N . ALA A 1 126 ? -8.533 0.421 18.576 1.00 96.75 126 ALA A N 1
ATOM 944 C CA . ALA A 1 126 ? -9.575 1.379 18.244 1.00 96.75 126 ALA A CA 1
ATOM 945 C C . ALA A 1 126 ? -10.706 1.369 19.277 1.00 96.75 126 ALA A C 1
ATOM 947 O O . ALA A 1 126 ? -11.015 2.418 19.838 1.00 96.75 126 ALA A O 1
ATOM 948 N N . LYS A 1 127 ? -11.222 0.187 19.640 1.00 95.88 127 LYS A N 1
ATOM 949 C CA . LYS A 1 127 ? -12.228 0.053 20.709 1.00 95.88 127 LYS A CA 1
ATOM 950 C C . LYS A 1 127 ? -11.754 0.642 22.038 1.00 95.88 127 LYS A C 1
ATOM 952 O O . LYS A 1 127 ? -12.516 1.306 22.729 1.00 95.88 127 LYS A O 1
ATOM 957 N N . ARG A 1 128 ? -10.488 0.411 22.404 1.00 96.31 128 ARG A N 1
ATOM 958 C CA . ARG A 1 128 ? -9.930 0.876 23.684 1.00 96.31 128 ARG A CA 1
ATOM 959 C C . ARG A 1 128 ? -9.648 2.379 23.717 1.00 96.31 128 ARG A C 1
ATOM 961 O O . ARG A 1 128 ? -9.675 2.964 24.793 1.00 96.31 128 ARG A O 1
ATOM 968 N N . LEU A 1 129 ? -9.320 2.980 22.576 1.00 94.94 129 LEU A N 1
ATOM 969 C CA . LEU A 1 129 ? -8.877 4.375 22.490 1.00 94.94 129 LEU A CA 1
ATOM 970 C C . LEU A 1 129 ? -9.927 5.328 21.906 1.00 94.94 129 LEU A C 1
ATOM 972 O O . LEU A 1 129 ? -9.595 6.490 21.686 1.00 94.94 129 LEU A O 1
ATOM 976 N N . GLY A 1 130 ? -11.143 4.855 21.610 1.00 94.38 130 GLY A N 1
ATOM 977 C CA . GLY A 1 130 ? -12.132 5.653 20.874 1.00 94.38 130 GLY A CA 1
ATOM 978 C C . GLY A 1 130 ? -11.615 6.040 19.485 1.00 94.38 130 GLY A C 1
ATOM 979 O O . GLY A 1 130 ? -11.678 7.198 19.080 1.00 94.38 130 GLY A O 1
ATOM 980 N N . GLY A 1 131 ? -10.977 5.089 18.803 1.00 96.31 131 GLY A N 1
ATOM 981 C CA . GLY A 1 131 ? -10.337 5.301 17.512 1.00 96.31 131 GLY A CA 1
ATOM 982 C C . GLY A 1 131 ? -11.168 4.820 16.331 1.00 96.31 131 GLY A C 1
ATOM 983 O O . GLY A 1 131 ? -12.065 3.994 16.473 1.00 96.31 131 GLY A O 1
ATOM 984 N N . GLU A 1 132 ? -10.794 5.294 15.149 1.00 98.00 132 GLU A N 1
ATOM 985 C CA . GLU A 1 132 ? -11.313 4.841 13.858 1.00 98.00 132 GLU A CA 1
ATOM 986 C C . GLU A 1 132 ? -10.142 4.361 12.991 1.00 98.00 132 GLU A C 1
ATOM 988 O O . GLU A 1 132 ? -9.028 4.893 13.079 1.00 98.00 132 GLU A O 1
ATOM 993 N N . ILE A 1 133 ? -10.371 3.336 12.168 1.00 98.31 133 ILE A N 1
ATOM 994 C CA . ILE A 1 133 ? -9.306 2.664 11.415 1.00 98.31 133 ILE A CA 1
ATOM 995 C C . ILE A 1 133 ? -9.223 3.223 9.998 1.00 98.31 133 ILE A C 1
ATOM 997 O O . ILE A 1 133 ? -10.211 3.289 9.283 1.00 98.31 133 ILE A O 1
ATOM 1001 N N . ILE A 1 134 ? -8.022 3.574 9.558 1.00 98.44 134 ILE A N 1
ATOM 1002 C CA . ILE A 1 134 ? -7.716 3.982 8.187 1.00 98.44 134 ILE A CA 1
ATOM 1003 C C . ILE A 1 134 ? -6.948 2.833 7.527 1.00 98.44 134 ILE A C 1
ATOM 1005 O O . ILE A 1 134 ? -5.830 2.519 7.949 1.00 98.44 134 ILE A O 1
ATOM 1009 N N . SER A 1 135 ? -7.532 2.187 6.513 1.00 97.50 135 SER A N 1
ATOM 1010 C CA . SER A 1 135 ? -6.853 1.096 5.806 1.00 97.50 135 SER A CA 1
ATOM 1011 C C . SER A 1 135 ? -5.672 1.623 4.984 1.00 97.50 135 SER A C 1
ATOM 1013 O O . SER A 1 135 ? -5.784 2.613 4.263 1.0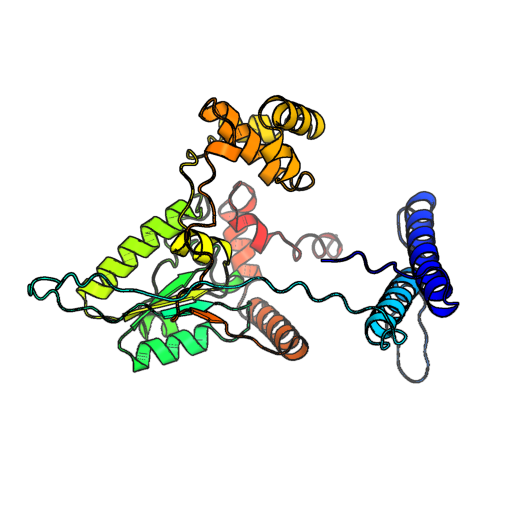0 97.50 135 SER A O 1
ATOM 1015 N N . VAL A 1 136 ? -4.520 0.957 5.099 1.00 96.12 136 VAL A N 1
ATOM 1016 C CA . VAL A 1 136 ? -3.289 1.233 4.334 1.00 96.12 136 VAL A CA 1
ATOM 1017 C C . VAL A 1 136 ? -2.974 0.041 3.427 1.00 96.12 136 VAL A C 1
ATOM 1019 O O . VAL A 1 136 ? -1.925 -0.614 3.513 1.00 96.12 136 VAL A O 1
ATOM 1022 N N . ASP A 1 137 ? -3.931 -0.275 2.563 1.00 92.62 137 ASP A N 1
ATOM 1023 C CA . ASP A 1 137 ? -3.887 -1.400 1.636 1.00 92.62 137 ASP A CA 1
ATOM 1024 C C . ASP A 1 137 ? -4.277 -0.946 0.225 1.00 92.62 137 ASP A C 1
ATOM 1026 O O . ASP A 1 137 ? -5.308 -0.310 0.036 1.00 92.62 137 ASP A O 1
ATOM 1030 N N . SER A 1 138 ? -3.449 -1.254 -0.775 1.00 88.94 138 SER A N 1
ATOM 1031 C CA . SER A 1 138 ? -3.708 -0.838 -2.158 1.00 88.94 138 SER A CA 1
ATOM 1032 C C . SER A 1 138 ? -4.869 -1.577 -2.826 1.00 88.94 138 SER A C 1
ATOM 1034 O O . SER A 1 138 ? -5.277 -1.172 -3.908 1.00 88.94 138 SER A O 1
ATOM 1036 N N . MET A 1 139 ? -5.354 -2.680 -2.249 1.00 88.94 139 MET A N 1
ATOM 1037 C CA . MET A 1 139 ? -6.389 -3.527 -2.846 1.00 88.94 139 MET A CA 1
ATOM 1038 C C . MET A 1 139 ? -7.727 -3.449 -2.102 1.00 88.94 139 MET A C 1
ATOM 1040 O O . MET A 1 139 ? -8.772 -3.560 -2.733 1.00 88.94 139 MET A O 1
ATOM 1044 N N . GLN A 1 140 ? -7.730 -3.204 -0.787 1.00 92.94 140 GLN A N 1
ATOM 1045 C CA . GLN A 1 140 ? -8.983 -3.056 -0.020 1.00 92.94 140 GLN A CA 1
ATOM 1046 C C . GLN A 1 140 ? -9.803 -1.811 -0.404 1.00 92.94 140 GLN A C 1
ATOM 1048 O O . GLN A 1 140 ? -10.969 -1.700 -0.037 1.00 92.94 140 GLN A O 1
ATOM 1053 N N . VAL A 1 141 ? -9.221 -0.894 -1.174 1.00 93.69 141 VAL A N 1
ATOM 1054 C CA . VAL A 1 141 ? -9.902 0.296 -1.700 1.00 93.69 141 VAL A CA 1
ATOM 1055 C C . VAL A 1 141 ? -10.955 -0.026 -2.768 1.00 93.69 141 VAL A C 1
ATOM 1057 O O . VAL A 1 141 ? -11.839 0.797 -2.981 1.00 93.69 141 VAL A O 1
ATOM 1060 N N . TYR A 1 142 ? -10.879 -1.188 -3.429 1.00 90.25 142 TYR A N 1
ATOM 1061 C CA . TYR A 1 142 ? -11.731 -1.533 -4.573 1.00 90.25 142 TYR A CA 1
ATOM 1062 C C . TYR A 1 142 ? -13.029 -2.230 -4.173 1.00 90.25 142 TYR A C 1
ATOM 1064 O O . TYR A 1 142 ? -12.987 -3.287 -3.544 1.00 90.25 142 TYR A O 1
ATOM 1072 N N . ARG A 1 143 ? -14.168 -1.713 -4.638 1.00 90.38 143 ARG A N 1
ATOM 1073 C CA . ARG A 1 143 ? -15.510 -2.262 -4.389 1.00 90.38 143 ARG A CA 1
ATOM 1074 C C . ARG A 1 143 ? -15.689 -3.695 -4.894 1.00 90.38 143 ARG A C 1
ATOM 1076 O O . ARG A 1 143 ? -15.418 -4.000 -6.054 1.00 90.38 143 ARG A O 1
ATOM 1083 N N . GLY A 1 144 ? -16.203 -4.568 -4.026 1.00 88.19 144 GLY A N 1
ATOM 1084 C CA . GLY A 1 144 ? -16.555 -5.959 -4.345 1.00 88.19 144 GLY A CA 1
ATOM 1085 C C . GLY A 1 144 ? -15.378 -6.933 -4.467 1.00 88.19 144 GLY A C 1
ATOM 1086 O O . GLY A 1 144 ? -15.586 -8.075 -4.862 1.00 88.19 144 GLY A O 1
ATOM 1087 N N . LEU A 1 145 ? -14.151 -6.494 -4.165 1.00 88.06 145 LEU A N 1
ATOM 1088 C CA . LEU A 1 145 ? -12.975 -7.357 -4.029 1.00 88.06 145 LEU A CA 1
ATOM 1089 C C . LEU A 1 145 ? -12.721 -7.640 -2.540 1.00 88.06 145 LEU A C 1
ATOM 1091 O O . LEU A 1 145 ? -11.800 -7.071 -1.950 1.00 88.06 145 LEU A O 1
ATOM 1095 N N . ASP A 1 146 ? -13.565 -8.454 -1.912 1.00 90.56 146 ASP A N 1
ATOM 1096 C CA . ASP A 1 146 ? -13.701 -8.537 -0.454 1.00 90.56 146 ASP A CA 1
ATOM 1097 C C . ASP A 1 146 ? -12.920 -9.711 0.143 1.00 90.56 146 ASP A C 1
ATOM 1099 O O . ASP A 1 146 ? -12.070 -9.518 1.021 1.00 90.56 146 ASP A O 1
ATOM 1103 N N . ILE A 1 147 ? -13.160 -10.923 -0.359 1.00 88.25 147 ILE A N 1
ATOM 1104 C CA . ILE A 1 147 ? -12.569 -12.172 0.131 1.00 88.25 147 ILE A CA 1
ATOM 1105 C C . ILE A 1 147 ? -11.084 -12.214 -0.217 1.00 88.25 147 ILE A C 1
ATOM 1107 O O . ILE A 1 147 ? -10.256 -12.429 0.670 1.00 88.25 147 ILE A O 1
ATOM 1111 N N . GLY A 1 148 ? -10.722 -11.957 -1.477 1.00 86.50 148 GLY A N 1
ATOM 1112 C CA . GLY A 1 148 ? -9.336 -12.044 -1.951 1.00 86.50 148 GLY A CA 1
ATOM 1113 C C . GLY A 1 148 ? -8.386 -11.045 -1.287 1.00 86.50 148 GLY A C 1
ATOM 1114 O O . GLY A 1 148 ? -7.199 -11.321 -1.113 1.00 86.50 148 GLY A O 1
ATOM 1115 N N . THR A 1 149 ? -8.899 -9.897 -0.847 1.00 87.12 149 THR A N 1
ATOM 1116 C CA . THR A 1 149 ? -8.127 -8.897 -0.081 1.00 87.12 149 THR A CA 1
ATOM 1117 C C . THR A 1 149 ? -8.275 -9.082 1.425 1.00 87.12 149 THR A C 1
ATOM 1119 O O . THR A 1 149 ? -7.551 -8.465 2.217 1.00 87.12 149 THR A O 1
ATOM 1122 N N . ALA A 1 150 ? -9.210 -9.951 1.815 1.00 89.69 150 ALA A N 1
ATOM 1123 C CA . ALA A 1 150 ? -9.713 -10.164 3.156 1.00 89.69 150 ALA A CA 1
ATOM 1124 C C . ALA A 1 150 ? -9.832 -8.847 3.923 1.00 89.69 150 ALA A C 1
ATOM 1126 O O . ALA A 1 150 ? -9.134 -8.598 4.922 1.00 89.69 150 ALA A O 1
ATOM 1127 N N . LYS A 1 151 ? -10.719 -8.019 3.363 1.00 92.62 151 LYS A N 1
ATOM 1128 C CA . LYS A 1 151 ? -11.315 -6.860 4.017 1.00 92.62 151 LYS A CA 1
ATOM 1129 C C . LYS A 1 151 ? -11.930 -7.256 5.360 1.00 92.62 151 LYS A C 1
ATOM 1131 O O . LYS A 1 151 ? -12.348 -8.404 5.529 1.00 92.62 151 LYS A O 1
ATOM 1136 N N . PRO A 1 152 ? -11.991 -6.315 6.314 1.00 91.56 152 PRO A N 1
ATOM 1137 C CA . PRO A 1 152 ? -12.801 -6.496 7.506 1.00 91.56 152 PRO A CA 1
ATOM 1138 C C . PRO A 1 152 ? -14.254 -6.768 7.104 1.00 91.56 152 PRO A C 1
ATOM 1140 O O . PRO A 1 152 ? -14.806 -6.108 6.222 1.00 91.56 152 PRO A O 1
ATOM 1143 N N . SER A 1 153 ? -14.861 -7.750 7.756 1.00 90.00 153 SER A N 1
ATOM 1144 C CA . SER A 1 153 ? -16.267 -8.112 7.581 1.00 90.00 153 SER A CA 1
ATOM 1145 C C . SER A 1 153 ? -17.205 -6.965 7.972 1.00 90.00 153 SER A C 1
ATOM 1147 O O . SER A 1 153 ? -16.827 -6.070 8.727 1.00 90.00 153 SER A O 1
ATOM 1149 N N . ALA A 1 154 ? -18.465 -7.018 7.531 1.00 89.94 154 ALA A N 1
ATOM 1150 C CA . ALA A 1 154 ? -19.484 -6.044 7.940 1.00 89.94 154 ALA A CA 1
ATOM 1151 C C . ALA A 1 154 ? -19.651 -5.970 9.470 1.00 89.94 154 ALA A C 1
ATOM 1153 O O . ALA A 1 154 ? -19.904 -4.898 10.013 1.00 89.94 154 ALA A O 1
ATOM 1154 N N . VAL A 1 155 ? -19.450 -7.093 10.170 1.00 91.00 155 VAL A N 1
ATOM 1155 C CA . VAL A 1 155 ? -19.451 -7.141 11.638 1.00 91.00 155 VAL A CA 1
ATOM 1156 C C . VAL A 1 155 ? -18.288 -6.320 12.197 1.00 91.00 155 VAL A C 1
ATOM 1158 O O . VAL A 1 155 ? -18.514 -5.418 12.994 1.00 91.00 155 VAL A O 1
ATOM 1161 N N . GLU A 1 156 ? -17.056 -6.562 11.741 1.00 89.44 156 GLU A N 1
ATOM 1162 C CA . GLU A 1 156 ? -15.873 -5.807 12.190 1.00 89.44 156 GLU A CA 1
ATOM 1163 C C . GLU A 1 156 ? -15.963 -4.311 11.842 1.00 89.44 156 GLU A C 1
ATOM 1165 O O . GLU A 1 156 ? -15.554 -3.468 12.641 1.00 89.44 156 GLU A O 1
ATOM 1170 N N . GLN A 1 157 ? -16.521 -3.970 10.676 1.00 90.69 157 GLN A N 1
ATOM 1171 C CA . GLN A 1 157 ? -16.756 -2.581 10.269 1.00 90.69 157 GLN A CA 1
ATOM 1172 C C . GLN A 1 157 ? -17.876 -1.903 11.077 1.00 90.69 157 GLN A C 1
ATOM 1174 O O . GLN A 1 157 ? -17.828 -0.693 11.284 1.00 90.69 157 GLN A O 1
ATOM 1179 N N . GLY A 1 158 ? -18.864 -2.665 11.559 1.00 90.12 158 GLY A N 1
ATOM 1180 C CA . GLY A 1 158 ? -19.915 -2.170 12.452 1.00 90.12 158 GLY A CA 1
ATOM 1181 C C . GLY A 1 158 ? -19.432 -1.933 13.885 1.00 90.12 158 GLY A C 1
ATOM 1182 O O . GLY A 1 158 ? -19.988 -1.100 14.595 1.00 90.12 158 GLY A O 1
ATOM 1183 N N . GLU A 1 159 ? -18.380 -2.633 14.314 1.00 93.25 159 GLU A N 1
ATOM 1184 C CA . GLU A 1 159 ? -17.775 -2.437 15.633 1.00 93.25 159 GLU A CA 1
ATOM 1185 C C . GLU A 1 159 ? -16.901 -1.180 15.717 1.00 93.25 159 GLU A C 1
ATOM 1187 O O . GLU A 1 159 ? -16.849 -0.530 16.762 1.00 93.25 159 GLU A O 1
ATOM 1192 N N . VAL A 1 160 ? -16.166 -0.877 14.645 1.00 95.44 160 VAL A N 1
ATOM 1193 C CA . VAL A 1 160 ? -15.278 0.285 14.537 1.00 95.44 160 VAL A CA 1
ATOM 1194 C C . VAL A 1 160 ? -15.337 0.810 13.102 1.00 95.44 160 VAL A C 1
ATOM 1196 O O . VAL A 1 160 ? -15.095 0.028 12.179 1.00 95.44 160 VAL A O 1
ATOM 1199 N N . PRO A 1 161 ? -15.555 2.121 12.882 1.00 96.69 161 PRO A N 1
ATOM 1200 C CA . PRO A 1 161 ? -15.515 2.699 11.544 1.00 96.69 161 PRO A CA 1
ATOM 1201 C C . PRO A 1 161 ? -14.175 2.448 10.844 1.00 96.69 161 PRO A C 1
ATOM 1203 O O . PRO A 1 161 ? -13.106 2.719 11.403 1.00 96.69 161 PRO A O 1
ATOM 1206 N N . HIS A 1 162 ? -14.244 1.954 9.608 1.00 97.19 162 HIS A N 1
ATOM 1207 C CA . HIS A 1 162 ? -13.093 1.783 8.728 1.00 97.19 162 HIS A CA 1
ATOM 1208 C C . HIS A 1 162 ? -13.172 2.755 7.544 1.00 97.19 162 HIS A C 1
ATOM 1210 O O . HIS A 1 162 ? -14.217 2.916 6.922 1.00 97.19 162 HIS A O 1
ATOM 1216 N N . HIS A 1 163 ? -12.044 3.380 7.217 1.00 97.75 163 HIS A N 1
ATOM 1217 C CA . HIS A 1 163 ? -11.882 4.336 6.122 1.00 97.75 163 HIS A CA 1
ATOM 1218 C C . HIS A 1 163 ? -10.969 3.763 5.040 1.00 97.75 163 HIS A C 1
ATOM 1220 O O . HIS A 1 163 ? -10.112 2.923 5.325 1.00 97.75 163 HIS A O 1
ATOM 1226 N N . LEU A 1 164 ? -11.106 4.275 3.811 1.00 96.50 164 LEU A N 1
ATOM 1227 C CA . LEU A 1 164 ? -10.387 3.800 2.616 1.00 96.50 164 LEU A CA 1
ATOM 1228 C C . LEU A 1 164 ? -10.605 2.314 2.306 1.00 96.50 164 LEU A C 1
ATOM 1230 O O . LEU A 1 164 ? -9.711 1.621 1.826 1.00 96.50 164 LEU A O 1
ATOM 1234 N N . ILE A 1 165 ? -11.818 1.843 2.566 1.00 95.31 165 ILE A N 1
ATOM 1235 C CA . ILE A 1 165 ? -12.327 0.563 2.087 1.00 95.31 165 ILE A CA 1
ATOM 1236 C C . ILE A 1 165 ? -13.463 0.885 1.125 1.00 95.31 165 ILE A C 1
ATOM 1238 O O . ILE A 1 165 ? -14.252 1.782 1.416 1.00 95.31 165 ILE A O 1
ATOM 1242 N N . ASP A 1 166 ? -13.515 0.204 -0.020 1.00 94.50 166 ASP A N 1
ATOM 1243 C CA . ASP A 1 166 ? -14.586 0.395 -1.010 1.00 94.50 166 ASP A CA 1
ATOM 1244 C C . ASP A 1 166 ? -14.740 1.853 -1.482 1.00 94.50 166 ASP A C 1
ATOM 1246 O O . ASP A 1 166 ? -15.844 2.360 -1.668 1.00 94.50 166 ASP A O 1
ATOM 1250 N N . VAL A 1 167 ? -13.624 2.559 -1.669 1.00 93.94 167 VAL A N 1
ATOM 1251 C CA . VAL A 1 167 ? -13.610 3.974 -2.079 1.00 93.94 167 VAL A CA 1
ATOM 1252 C C . VAL A 1 167 ? -13.516 4.180 -3.587 1.00 93.94 167 VAL A C 1
ATOM 1254 O O . VAL A 1 167 ? -13.770 5.292 -4.040 1.00 93.94 167 VAL A O 1
ATOM 1257 N N . VAL A 1 168 ? -13.183 3.138 -4.353 1.00 90.62 168 VAL A N 1
ATOM 1258 C CA . VAL A 1 168 ? -13.103 3.179 -5.821 1.00 90.62 168 VAL A CA 1
ATOM 1259 C C . VAL A 1 168 ? -13.733 1.945 -6.464 1.00 90.62 168 VAL A C 1
ATOM 1261 O O . VAL A 1 168 ? -13.785 0.866 -5.867 1.00 90.62 168 VAL A O 1
ATOM 1264 N N . GLU A 1 169 ? -14.202 2.101 -7.695 1.00 88.44 169 GLU A N 1
ATOM 1265 C CA . GLU A 1 169 ? -14.648 1.019 -8.566 1.00 88.44 169 GLU A CA 1
ATOM 1266 C C . GLU A 1 169 ? -13.463 0.242 -9.160 1.00 88.44 169 GLU A C 1
ATOM 1268 O O . GLU A 1 169 ? -12.325 0.707 -9.221 1.00 88.44 169 GLU A O 1
ATOM 1273 N N . LEU A 1 170 ? -13.724 -0.981 -9.622 1.00 83.38 170 LEU A N 1
ATOM 1274 C CA . LEU A 1 170 ? -12.694 -1.915 -10.107 1.00 83.38 170 LEU A CA 1
ATOM 1275 C C . LEU A 1 170 ? -11.967 -1.461 -11.381 1.00 83.38 170 LEU A C 1
ATOM 1277 O O . LEU A 1 170 ? -10.879 -1.957 -11.681 1.00 83.38 170 LEU A O 1
ATOM 1281 N N . ASN A 1 171 ? -12.589 -0.579 -12.159 1.00 78.44 171 ASN A N 1
ATOM 1282 C CA . ASN A 1 171 ? -12.040 -0.011 -13.388 1.00 78.44 171 ASN A CA 1
ATOM 1283 C C . ASN A 1 171 ? -11.316 1.323 -13.156 1.00 78.44 171 ASN A C 1
ATOM 1285 O O . ASN A 1 171 ? -10.682 1.830 -14.080 1.00 78.44 171 ASN A O 1
ATOM 1289 N N . GLU A 1 172 ? -11.383 1.878 -11.949 1.00 81.25 172 GLU A N 1
ATOM 1290 C CA . GLU A 1 172 ? -10.702 3.117 -11.602 1.00 81.25 172 GLU A CA 1
ATOM 1291 C C . GLU A 1 172 ? -9.254 2.846 -11.181 1.00 81.25 172 GLU A C 1
ATOM 1293 O O . GLU A 1 172 ? -8.899 1.783 -10.671 1.00 81.25 172 GLU A O 1
ATOM 1298 N N . SER A 1 173 ? -8.383 3.831 -11.391 1.00 81.56 173 SER A N 1
ATOM 1299 C CA . SER A 1 173 ? -7.018 3.780 -10.867 1.00 81.56 173 SER A CA 1
ATOM 1300 C C . SER A 1 173 ? -6.968 4.346 -9.450 1.00 81.56 173 SER A C 1
ATOM 1302 O O . SER A 1 173 ? -7.618 5.349 -9.147 1.00 81.56 173 SER A O 1
ATOM 1304 N N . PHE A 1 174 ? -6.158 3.719 -8.594 1.00 83.75 174 PHE A N 1
ATOM 1305 C CA . PHE A 1 174 ? -5.881 4.205 -7.245 1.00 83.75 174 PHE A CA 1
ATOM 1306 C C . PHE A 1 174 ? -4.381 4.161 -6.932 1.00 83.75 174 PHE A C 1
ATOM 1308 O O . PHE A 1 174 ? -3.786 3.090 -6.771 1.00 83.75 174 PHE A O 1
ATOM 1315 N N . ASP A 1 175 ? -3.757 5.335 -6.863 1.00 86.12 175 ASP A N 1
ATOM 1316 C CA . ASP A 1 175 ? -2.325 5.497 -6.624 1.00 86.12 175 ASP A CA 1
ATOM 1317 C C . ASP A 1 175 ? -1.992 6.022 -5.212 1.00 86.12 175 ASP A C 1
ATOM 1319 O O . ASP A 1 175 ? -2.852 6.227 -4.352 1.00 86.12 175 ASP A O 1
ATOM 1323 N N . ALA A 1 176 ? -0.697 6.207 -4.939 1.00 87.75 176 ALA A N 1
ATOM 1324 C CA . ALA A 1 176 ? -0.240 6.714 -3.649 1.00 87.75 176 ALA A CA 1
ATOM 1325 C C . ALA A 1 176 ? -0.665 8.176 -3.398 1.00 87.75 176 ALA A C 1
ATOM 1327 O O . ALA A 1 176 ? -0.845 8.560 -2.242 1.00 87.75 176 ALA A O 1
ATOM 1328 N N . ALA A 1 177 ? -0.829 8.993 -4.445 1.00 84.50 177 ALA A N 1
ATOM 1329 C CA . ALA A 1 177 ? -1.222 10.396 -4.316 1.00 84.50 177 ALA A CA 1
ATOM 1330 C C . ALA A 1 177 ? -2.697 10.516 -3.932 1.00 84.50 177 ALA A C 1
ATOM 1332 O O . ALA A 1 177 ? -3.047 11.282 -3.028 1.00 84.50 177 ALA A O 1
ATOM 1333 N N . GLN A 1 178 ? -3.549 9.702 -4.557 1.00 90.19 178 GLN A N 1
ATOM 1334 C CA . GLN A 1 178 ? -4.928 9.495 -4.137 1.00 90.19 178 GLN A CA 1
ATOM 1335 C C . GLN A 1 178 ? -4.966 9.007 -2.690 1.00 90.19 178 GLN A C 1
ATOM 1337 O O . GLN A 1 178 ? -5.613 9.659 -1.872 1.00 90.19 178 GLN A O 1
ATOM 1342 N N . PHE A 1 179 ? -4.212 7.961 -2.332 1.00 94.19 179 PHE A N 1
ATOM 1343 C CA . PHE A 1 179 ? -4.151 7.483 -0.947 1.00 94.19 179 PHE A CA 1
ATOM 1344 C C . PHE A 1 179 ? -3.851 8.610 0.053 1.00 94.19 179 PHE A C 1
ATOM 1346 O O . PHE A 1 179 ? -4.615 8.790 0.998 1.00 94.19 179 PHE A O 1
ATOM 1353 N N . VAL A 1 180 ? -2.794 9.405 -0.156 1.00 90.88 180 VAL A N 1
ATOM 1354 C CA . VAL A 1 180 ? -2.425 10.498 0.765 1.00 90.88 180 VAL A CA 1
ATOM 1355 C C . VAL A 1 180 ? -3.546 11.533 0.886 1.00 90.88 180 VAL A C 1
ATOM 1357 O O . VAL A 1 180 ? -3.847 11.985 1.992 1.00 90.88 180 VAL A O 1
ATOM 1360 N N . ARG A 1 181 ? -4.194 11.900 -0.226 1.00 91.44 181 ARG A N 1
ATOM 1361 C CA . ARG A 1 181 ? -5.335 12.828 -0.221 1.00 91.44 181 ARG A CA 1
ATOM 1362 C C . ARG A 1 181 ? -6.518 12.288 0.583 1.00 91.44 181 ARG A C 1
ATOM 1364 O O . ARG A 1 181 ? -6.982 12.968 1.497 1.00 91.44 181 ARG A O 1
ATOM 1371 N N . PHE A 1 182 ? -6.979 11.078 0.273 1.00 95.25 182 PHE A N 1
ATOM 1372 C CA . PHE A 1 182 ? -8.108 10.451 0.967 1.00 95.25 182 PHE A CA 1
ATOM 1373 C C . PHE A 1 182 ? -7.785 10.183 2.446 1.00 95.25 182 PHE A C 1
ATOM 1375 O O . PHE A 1 182 ? -8.626 10.406 3.312 1.00 95.25 182 PHE A O 1
ATOM 1382 N N . ALA A 1 183 ? -6.548 9.797 2.768 1.00 95.62 183 ALA A N 1
ATOM 1383 C CA . ALA A 1 183 ? -6.085 9.628 4.142 1.00 95.62 183 ALA A CA 1
ATOM 1384 C C . ALA A 1 183 ? -6.132 10.939 4.940 1.00 95.62 183 ALA A C 1
ATOM 1386 O O . ALA A 1 183 ? -6.607 10.943 6.073 1.00 95.62 183 ALA A O 1
ATOM 1387 N N . LYS A 1 184 ? -5.688 12.064 4.361 1.00 94.06 184 LYS A N 1
ATOM 1388 C CA . LYS A 1 184 ? -5.774 13.384 5.012 1.00 94.06 184 LYS A CA 1
ATOM 1389 C C . LYS A 1 184 ? -7.225 13.796 5.275 1.00 94.06 184 LYS A C 1
ATOM 1391 O O . LYS A 1 184 ? -7.523 14.287 6.362 1.00 94.06 184 LYS A O 1
ATOM 1396 N N . GLN A 1 185 ? -8.125 13.549 4.321 1.00 96.00 185 GLN A N 1
ATOM 1397 C CA . GLN A 1 185 ? -9.562 13.795 4.491 1.00 96.00 185 GLN A CA 1
ATOM 1398 C C . GLN A 1 185 ? -10.157 12.927 5.607 1.00 96.00 185 GLN A C 1
ATOM 1400 O O . GLN A 1 185 ? -10.848 13.447 6.482 1.00 96.00 185 GLN A O 1
ATOM 1405 N N . ALA A 1 186 ? -9.832 11.631 5.632 1.00 97.00 186 ALA A N 1
ATOM 1406 C CA . ALA A 1 186 ? -10.266 10.719 6.686 1.00 97.00 186 ALA A CA 1
ATOM 1407 C C . ALA A 1 186 ? -9.759 11.170 8.063 1.00 97.00 186 ALA A C 1
ATOM 1409 O O . ALA A 1 186 ? -10.538 11.239 9.007 1.00 97.00 186 ALA A O 1
ATOM 1410 N N . VAL A 1 187 ? -8.486 11.564 8.180 1.00 96.44 187 VAL A N 1
ATOM 1411 C CA . VAL A 1 187 ? -7.920 12.099 9.430 1.00 96.44 187 VAL A CA 1
ATOM 1412 C C . VAL A 1 187 ? -8.679 13.335 9.909 1.00 96.44 187 VAL A C 1
ATOM 1414 O O . VAL A 1 187 ? -9.011 13.407 11.091 1.00 96.44 187 VAL A O 1
ATOM 1417 N N . ALA A 1 188 ? -8.967 14.290 9.021 1.00 95.25 188 ALA A N 1
ATOM 1418 C CA . ALA A 1 188 ? -9.731 15.485 9.376 1.00 95.25 188 ALA A CA 1
ATOM 1419 C C . ALA A 1 188 ? -11.146 15.124 9.860 1.00 95.25 188 ALA A C 1
ATOM 1421 O O . ALA A 1 188 ? -11.578 15.594 10.913 1.00 95.25 188 ALA A O 1
ATOM 1422 N N . ALA A 1 189 ? -11.832 14.222 9.152 1.00 95.50 189 ALA A N 1
ATOM 1423 C CA . ALA A 1 189 ? -13.163 13.755 9.522 1.00 95.50 189 ALA A CA 1
ATOM 1424 C C . ALA A 1 189 ? -13.167 13.032 10.882 1.00 95.50 189 ALA A C 1
ATOM 1426 O O . ALA A 1 189 ? -13.993 13.337 11.738 1.00 95.50 189 ALA A O 1
ATOM 1427 N N . ILE A 1 190 ? -12.224 12.119 11.115 1.00 96.31 190 ILE A N 1
ATOM 1428 C CA . ILE A 1 190 ? -12.080 11.382 12.382 1.00 96.31 190 ILE A CA 1
ATOM 1429 C C . ILE A 1 190 ? -11.825 12.352 13.542 1.00 96.31 190 ILE A C 1
ATOM 1431 O O . ILE A 1 190 ? -12.494 12.289 14.572 1.00 96.31 190 ILE A O 1
ATOM 1435 N N . ARG A 1 191 ? -10.909 13.310 13.355 1.00 95.00 191 ARG A N 1
ATOM 1436 C CA . ARG A 1 191 ? -10.596 14.324 14.371 1.00 95.00 191 ARG A CA 1
ATOM 1437 C C . ARG A 1 191 ? -11.777 15.239 14.676 1.00 95.00 191 ARG A C 1
ATOM 1439 O O . ARG A 1 191 ? -11.969 15.580 15.837 1.00 95.00 191 ARG A O 1
ATOM 1446 N N . SER A 1 192 ? -12.595 15.582 13.678 1.00 94.75 192 SER A N 1
ATOM 1447 C CA . SER A 1 192 ? -13.812 16.383 13.892 1.00 94.75 192 SER A CA 1
ATOM 1448 C C . SER A 1 192 ? -14.832 15.698 14.812 1.00 94.75 192 SER A C 1
ATOM 1450 O O . SER A 1 192 ? -15.631 16.370 15.453 1.00 94.75 192 SER A O 1
ATOM 1452 N N . ARG A 1 193 ? -14.767 14.363 14.931 1.00 93.56 193 ARG A N 1
ATOM 1453 C CA . ARG A 1 193 ? -15.574 13.553 15.856 1.00 93.56 193 ARG A CA 1
ATOM 1454 C C . ARG A 1 193 ? -14.872 13.276 17.191 1.00 93.56 193 ARG A C 1
ATOM 1456 O O . ARG A 1 193 ? -15.318 12.414 17.940 1.00 93.56 193 ARG A O 1
ATOM 1463 N N . ALA A 1 194 ? -13.757 13.958 17.472 1.00 93.19 194 ALA A N 1
ATOM 1464 C CA . ALA A 1 194 ? -12.881 13.715 18.621 1.00 93.19 194 ALA A CA 1
ATOM 1465 C C . ALA A 1 194 ? -12.362 12.262 18.733 1.00 93.19 194 ALA A C 1
ATOM 1467 O O . ALA A 1 194 ? -11.919 11.836 19.800 1.00 93.19 194 ALA A O 1
ATOM 1468 N N . ALA A 1 195 ? -12.382 11.509 17.630 1.00 95.19 195 ALA A N 1
ATOM 1469 C CA . ALA A 1 195 ? -11.881 10.145 17.570 1.00 95.19 195 ALA A CA 1
ATOM 1470 C C . ALA A 1 195 ? -10.399 10.115 17.170 1.00 95.19 195 ALA A C 1
ATOM 1472 O O . ALA A 1 195 ? -9.856 11.052 16.574 1.00 95.19 195 ALA A O 1
ATOM 1473 N N . ARG A 1 196 ? -9.715 9.015 17.500 1.00 96.44 196 ARG A N 1
ATOM 1474 C CA . ARG A 1 196 ? -8.283 8.847 17.213 1.00 96.44 196 ARG A CA 1
ATOM 1475 C C . ARG A 1 196 ? -8.043 8.136 15.871 1.00 96.44 196 ARG A C 1
ATOM 1477 O O . ARG A 1 196 ? -8.466 6.990 15.730 1.00 96.44 196 ARG A O 1
ATOM 1484 N N . PRO A 1 197 ? -7.298 8.723 14.913 1.00 97.88 197 PRO A N 1
ATOM 1485 C CA . PRO A 1 197 ? -6.951 8.028 13.673 1.00 97.88 197 PRO A CA 1
ATOM 1486 C C . PRO A 1 197 ? -5.961 6.880 13.913 1.00 97.88 197 PRO A C 1
ATOM 1488 O O . PRO A 1 197 ? -4.887 7.089 14.487 1.00 97.88 197 PRO A O 1
ATOM 1491 N N . ILE A 1 198 ? -6.290 5.677 13.440 1.00 98.06 198 ILE A N 1
ATOM 1492 C CA . ILE A 1 198 ? -5.430 4.488 13.521 1.00 98.06 198 ILE A CA 1
ATOM 1493 C C . ILE A 1 198 ? -5.219 3.926 12.117 1.00 98.06 198 ILE A C 1
ATOM 1495 O O . ILE A 1 198 ? -6.081 3.267 11.550 1.00 98.06 198 ILE A O 1
ATOM 1499 N N . PHE A 1 199 ? -4.042 4.150 11.552 1.00 97.88 199 PHE A N 1
ATOM 1500 C CA . PHE A 1 199 ? -3.647 3.587 10.270 1.00 97.88 199 PHE A CA 1
ATOM 1501 C C . PHE A 1 199 ? -3.265 2.117 10.434 1.00 97.88 199 PHE A C 1
ATOM 1503 O O . PHE A 1 199 ? -2.433 1.787 11.279 1.00 97.88 199 PHE A O 1
ATOM 1510 N N . CYS A 1 200 ? -3.823 1.230 9.613 1.00 97.56 200 CYS A N 1
ATOM 1511 C CA . CYS A 1 200 ? -3.501 -0.195 9.635 1.00 97.56 200 CYS A CA 1
ATOM 1512 C C . CYS A 1 200 ? -3.322 -0.741 8.220 1.00 97.56 200 CYS A C 1
ATOM 1514 O O . CYS A 1 200 ? -4.238 -0.672 7.408 1.00 97.56 200 CYS A O 1
ATOM 1516 N N . GLY A 1 201 ? -2.165 -1.333 7.916 1.00 93.00 201 GLY A N 1
ATOM 1517 C CA . GLY A 1 201 ? -1.974 -1.959 6.610 1.00 93.00 201 GLY A CA 1
ATOM 1518 C C . GLY A 1 201 ? -0.557 -2.433 6.323 1.00 93.00 201 GLY A C 1
ATOM 1519 O O . GLY A 1 201 ? 0.309 -2.442 7.197 1.00 93.00 201 GLY A O 1
ATOM 1520 N N . GLY A 1 202 ? -0.355 -2.935 5.106 1.00 86.06 202 GLY A N 1
ATOM 1521 C CA . GLY A 1 202 ? 0.906 -3.541 4.659 1.00 86.06 202 GLY A CA 1
ATOM 1522 C C . GLY A 1 202 ? 1.584 -2.804 3.504 1.00 86.06 202 GLY A C 1
ATOM 1523 O O . GLY A 1 202 ? 2.686 -3.177 3.106 1.00 86.06 202 GLY A O 1
ATOM 1524 N N . THR A 1 203 ? 0.958 -1.759 2.956 1.00 86.44 203 THR A N 1
ATOM 1525 C CA . THR A 1 203 ? 1.471 -1.078 1.762 1.00 86.44 203 THR A CA 1
ATOM 1526 C C . THR A 1 203 ? 2.571 -0.094 2.145 1.00 86.44 203 THR A C 1
ATOM 1528 O O . THR A 1 203 ? 2.315 1.076 2.419 1.00 86.44 203 THR A O 1
ATOM 1531 N N . GLY A 1 204 ? 3.822 -0.561 2.155 1.00 86.31 204 GLY A N 1
ATOM 1532 C CA . GLY A 1 204 ? 4.977 0.260 2.542 1.00 86.31 204 GLY A CA 1
ATOM 1533 C C . GLY A 1 204 ? 5.112 1.555 1.731 1.00 86.31 204 GLY A C 1
ATOM 1534 O O . GLY A 1 204 ? 5.461 2.590 2.290 1.00 86.31 204 GLY A O 1
ATOM 1535 N N . LEU A 1 205 ? 4.760 1.528 0.438 1.00 85.25 205 LEU A N 1
ATOM 1536 C CA . LEU A 1 205 ? 4.750 2.725 -0.410 1.00 85.25 205 LEU A CA 1
ATOM 1537 C C . LEU A 1 205 ? 3.769 3.794 0.095 1.00 85.25 205 LEU A C 1
ATOM 1539 O O . LEU A 1 205 ? 4.088 4.972 0.025 1.00 85.25 205 LEU A O 1
ATOM 1543 N N . TYR A 1 206 ? 2.606 3.401 0.616 1.00 91.38 206 TYR A N 1
ATOM 1544 C CA . TYR A 1 206 ? 1.601 4.335 1.127 1.00 91.38 206 TYR A CA 1
ATOM 1545 C C . TYR A 1 206 ? 2.035 4.969 2.444 1.00 91.38 206 TYR A C 1
ATOM 1547 O O . TYR A 1 206 ? 1.918 6.180 2.595 1.00 91.38 206 TYR A O 1
ATOM 1555 N N . PHE A 1 207 ? 2.613 4.189 3.364 1.00 89.44 207 PHE A N 1
ATOM 1556 C CA . PHE A 1 207 ? 3.236 4.759 4.563 1.00 89.44 207 PHE A CA 1
ATOM 1557 C C . PHE A 1 207 ? 4.354 5.731 4.200 1.00 89.44 207 PHE A C 1
ATOM 1559 O O . PHE A 1 207 ? 4.413 6.832 4.737 1.00 89.44 207 PHE A O 1
ATOM 1566 N N . ARG A 1 208 ? 5.203 5.356 3.240 1.00 84.06 208 ARG A N 1
ATOM 1567 C CA . ARG A 1 208 ? 6.278 6.229 2.781 1.00 84.06 208 ARG A CA 1
ATOM 1568 C C . ARG A 1 208 ? 5.745 7.524 2.177 1.00 84.06 208 ARG A C 1
ATOM 1570 O O . ARG A 1 208 ? 6.191 8.590 2.565 1.00 84.06 208 ARG A O 1
ATOM 1577 N N . ALA A 1 209 ? 4.755 7.434 1.295 1.00 85.19 209 ALA A N 1
ATOM 1578 C CA . ALA A 1 209 ? 4.083 8.588 0.706 1.00 85.19 209 ALA A CA 1
ATOM 1579 C C . ALA A 1 209 ? 3.433 9.497 1.762 1.00 85.19 209 ALA A C 1
ATOM 1581 O O . ALA A 1 209 ? 3.425 10.715 1.611 1.00 85.19 209 ALA A O 1
ATOM 1582 N N . LEU A 1 210 ? 2.893 8.912 2.834 1.00 87.12 210 LEU A N 1
ATOM 1583 C CA . LEU A 1 210 ? 2.275 9.648 3.931 1.00 87.12 210 LEU A CA 1
ATOM 1584 C C . LEU A 1 210 ? 3.300 10.408 4.784 1.00 87.12 210 LEU A C 1
ATOM 1586 O O . LEU A 1 210 ? 3.000 11.513 5.226 1.00 87.12 210 LEU A O 1
ATOM 1590 N N . PHE A 1 211 ? 4.476 9.821 5.027 1.00 84.88 211 PHE A N 1
ATOM 1591 C CA . PHE A 1 211 ? 5.508 10.397 5.899 1.00 84.88 211 PHE A CA 1
ATOM 1592 C C . PHE A 1 211 ? 6.483 11.310 5.157 1.00 84.88 211 PHE A C 1
ATOM 1594 O O . PHE A 1 211 ? 6.763 12.410 5.622 1.00 84.88 211 PHE A O 1
ATOM 1601 N N . ASP A 1 212 ? 6.969 10.866 4.001 1.00 78.88 212 ASP A N 1
ATOM 1602 C CA . ASP A 1 212 ? 7.990 11.567 3.215 1.00 78.88 212 ASP A CA 1
ATOM 1603 C C . ASP A 1 212 ? 7.366 12.510 2.172 1.00 78.88 212 ASP A C 1
ATOM 1605 O O . ASP A 1 212 ? 8.069 13.301 1.543 1.00 78.88 212 ASP A O 1
ATOM 1609 N N . GLY A 1 213 ? 6.050 12.411 1.955 1.00 73.69 213 GLY A N 1
ATOM 1610 C CA . GLY A 1 213 ? 5.372 13.026 0.823 1.00 73.69 213 GLY A CA 1
ATOM 1611 C C . GLY A 1 213 ? 5.590 12.256 -0.483 1.00 73.69 213 GLY A C 1
ATOM 1612 O O . GLY A 1 213 ? 6.353 11.291 -0.580 1.00 73.69 213 GLY A O 1
ATOM 1613 N N . LEU A 1 214 ? 4.892 12.697 -1.523 1.00 68.56 214 LEU A N 1
ATOM 1614 C CA . LEU A 1 214 ? 5.144 12.285 -2.900 1.00 68.56 214 LEU A CA 1
ATOM 1615 C C . LEU A 1 214 ? 5.778 13.466 -3.612 1.00 68.56 214 LEU A C 1
ATOM 1617 O O . LEU A 1 214 ? 5.431 14.607 -3.323 1.00 68.56 214 LEU A O 1
ATOM 1621 N N . GLY A 1 215 ? 6.736 13.196 -4.493 1.00 63.66 215 GLY A N 1
ATOM 1622 C CA . GLY A 1 215 ? 7.322 14.256 -5.305 1.00 63.66 215 GLY A CA 1
ATOM 1623 C C . GLY A 1 215 ? 6.287 14.933 -6.181 1.00 63.66 215 GLY A C 1
ATOM 1624 O O . GLY A 1 215 ? 5.231 14.348 -6.434 1.00 63.66 215 GLY A O 1
ATOM 1625 N N . ASP A 1 216 ? 6.626 16.119 -6.679 1.00 62.62 216 ASP A N 1
ATOM 1626 C CA . ASP A 1 216 ? 5.857 16.817 -7.707 1.00 62.62 216 ASP A CA 1
ATOM 1627 C C . ASP A 1 216 ? 6.022 16.072 -9.039 1.00 62.62 216 ASP A C 1
ATOM 1629 O O . ASP A 1 216 ? 6.729 16.484 -9.953 1.00 62.62 216 ASP A O 1
ATOM 1633 N N . SER A 1 217 ? 5.425 14.886 -9.119 1.00 67.75 217 SER A N 1
ATOM 1634 C CA . SER A 1 217 ? 5.392 14.062 -10.316 1.00 67.75 217 SER A CA 1
ATOM 1635 C C . SER A 1 217 ? 4.009 14.215 -10.945 1.00 67.75 217 SER A C 1
ATOM 1637 O O . SER A 1 217 ? 3.014 13.996 -10.246 1.00 67.75 217 SER A O 1
ATOM 1639 N N . PRO A 1 218 ? 3.910 14.573 -12.236 1.00 74.50 218 PRO A N 1
ATOM 1640 C CA . PRO A 1 218 ? 2.618 14.794 -12.879 1.00 74.50 218 PRO A CA 1
ATOM 1641 C C . PRO A 1 218 ? 1.777 13.509 -12.875 1.00 74.50 218 PRO A C 1
ATOM 1643 O O . PRO A 1 218 ? 2.348 12.411 -12.906 1.00 74.50 218 PRO A O 1
ATOM 1646 N N . PRO A 1 219 ? 0.435 13.593 -12.882 1.00 76.56 219 PRO A N 1
ATOM 1647 C CA . PRO A 1 219 ? -0.386 12.424 -13.177 1.00 76.56 219 PRO A CA 1
ATOM 1648 C C . PRO A 1 219 ? 0.055 11.834 -14.521 1.00 76.56 219 PRO A C 1
ATOM 1650 O O . PRO A 1 219 ? 0.454 12.561 -15.428 1.00 76.56 219 PRO A O 1
ATOM 1653 N N . GLY A 1 220 ? 0.080 10.508 -14.622 1.00 79.88 220 GLY A N 1
ATOM 1654 C CA . GLY A 1 220 ? 0.449 9.876 -15.883 1.00 79.88 220 GLY A CA 1
ATOM 1655 C C . GLY A 1 220 ? -0.690 9.937 -16.905 1.00 79.88 220 GLY A C 1
ATOM 1656 O O . GLY A 1 220 ? -1.850 10.089 -16.529 1.00 79.88 220 GLY A O 1
ATOM 1657 N N . GLU A 1 221 ? -0.354 9.774 -18.180 1.00 84.94 221 GLU A N 1
ATOM 1658 C CA . GLU A 1 221 ? -1.287 9.885 -19.306 1.00 84.94 221 GLU A CA 1
ATOM 1659 C C . GLU A 1 221 ? -1.423 8.522 -19.995 1.00 84.94 221 GLU A C 1
ATOM 1661 O O . GLU A 1 221 ? -0.422 7.904 -20.355 1.00 84.94 221 GLU A O 1
ATOM 1666 N N . ASP A 1 222 ? -2.650 8.026 -20.166 1.00 82.88 222 ASP A N 1
ATOM 1667 C CA . ASP A 1 222 ? -2.874 6.642 -20.601 1.00 82.88 222 ASP A CA 1
ATOM 1668 C C . ASP A 1 222 ? -2.444 6.380 -22.051 1.00 82.88 222 ASP A C 1
ATOM 1670 O O . ASP A 1 222 ? -1.854 5.335 -22.326 1.00 82.88 222 ASP A O 1
ATOM 1674 N N . SER A 1 223 ? -2.659 7.336 -22.961 1.00 89.25 223 SER A N 1
ATOM 1675 C CA . SER A 1 223 ? -2.180 7.288 -24.353 1.00 89.25 223 SER A CA 1
ATOM 1676 C C . SER A 1 223 ? -0.661 7.177 -24.418 1.00 89.25 223 SER A C 1
ATOM 1678 O O . SER A 1 223 ? -0.126 6.262 -25.047 1.00 89.25 223 SER A O 1
ATOM 1680 N N . LEU A 1 224 ? 0.034 8.068 -23.708 1.00 90.19 224 LEU A N 1
ATOM 1681 C CA . LEU A 1 224 ? 1.491 8.062 -23.633 1.00 90.19 224 LEU A CA 1
ATOM 1682 C C . LEU A 1 224 ? 2.008 6.781 -22.969 1.00 90.19 224 LEU A C 1
ATOM 1684 O O . LEU A 1 224 ? 2.982 6.187 -23.426 1.00 90.19 224 LEU A O 1
ATOM 1688 N N . ARG A 1 225 ? 1.354 6.310 -21.904 1.00 90.25 225 ARG A N 1
ATOM 1689 C CA . ARG A 1 225 ? 1.750 5.070 -21.234 1.00 90.25 225 ARG A CA 1
ATOM 1690 C C . ARG A 1 225 ? 1.595 3.865 -22.150 1.00 90.25 225 ARG A C 1
ATOM 1692 O O . ARG A 1 225 ? 2.490 3.030 -22.158 1.00 90.25 225 ARG A O 1
ATOM 1699 N N . ALA A 1 226 ? 0.514 3.782 -22.922 1.00 88.88 226 ALA A N 1
ATOM 1700 C CA . ALA A 1 226 ? 0.311 2.705 -23.885 1.00 88.88 226 ALA A CA 1
ATOM 1701 C C . ALA A 1 226 ? 1.400 2.704 -24.973 1.00 88.88 226 ALA A C 1
ATOM 1703 O O . ALA A 1 226 ? 1.954 1.651 -25.285 1.00 88.88 226 ALA A O 1
ATOM 1704 N N . GLU A 1 227 ? 1.773 3.880 -25.490 1.00 94.12 227 GLU A N 1
ATOM 1705 C CA . GLU A 1 227 ? 2.888 4.036 -26.436 1.00 94.12 227 GLU A CA 1
ATOM 1706 C C . GLU A 1 227 ? 4.215 3.544 -25.829 1.00 94.12 227 GLU A C 1
ATOM 1708 O O . GLU A 1 227 ? 4.931 2.720 -26.411 1.00 94.12 227 GLU A O 1
ATOM 1713 N N . LEU A 1 228 ? 4.536 4.000 -24.617 1.00 94.06 228 LEU A N 1
ATOM 1714 C CA . LEU A 1 228 ? 5.764 3.620 -23.920 1.00 94.06 228 LEU A CA 1
ATOM 1715 C C . LEU A 1 228 ? 5.770 2.127 -23.554 1.00 94.06 228 LEU A C 1
ATOM 1717 O O . LEU A 1 228 ? 6.799 1.465 -23.666 1.00 94.06 228 LEU A O 1
ATOM 1721 N N . GLU A 1 229 ? 4.626 1.558 -23.174 1.00 91.12 229 GLU A N 1
ATOM 1722 C CA . GLU A 1 229 ? 4.468 0.125 -22.913 1.00 91.12 229 GLU A CA 1
ATOM 1723 C C . GLU A 1 229 ? 4.538 -0.740 -24.180 1.00 91.12 229 GLU A C 1
ATOM 1725 O O . GLU A 1 229 ? 4.818 -1.935 -24.054 1.00 91.12 229 GLU A O 1
ATOM 1730 N N . ALA A 1 230 ? 4.395 -0.170 -25.377 1.00 92.94 230 ALA A N 1
ATOM 1731 C CA . ALA A 1 230 ? 4.656 -0.849 -26.650 1.00 92.94 230 ALA A CA 1
ATOM 1732 C C . ALA A 1 230 ? 6.109 -0.681 -27.143 1.00 92.94 230 ALA A C 1
ATOM 1734 O O . ALA A 1 230 ? 6.597 -1.484 -27.936 1.00 92.94 230 ALA A O 1
ATOM 1735 N N . THR A 1 231 ? 6.831 0.327 -26.649 1.00 93.81 231 THR A N 1
ATOM 1736 C CA . THR A 1 231 ? 8.195 0.661 -27.095 1.00 93.81 231 THR A CA 1
ATOM 1737 C C . THR A 1 231 ? 9.242 -0.337 -26.566 1.00 93.81 231 THR A C 1
ATOM 1739 O O . THR A 1 231 ? 9.245 -0.614 -25.364 1.00 93.81 231 THR A O 1
ATOM 1742 N N . PRO A 1 232 ? 10.174 -0.867 -27.384 1.00 96.94 232 PRO A N 1
ATOM 1743 C CA . PRO A 1 232 ? 11.224 -1.775 -26.911 1.00 96.94 232 PRO A CA 1
ATOM 1744 C C . PRO A 1 232 ? 11.970 -1.242 -25.682 1.00 96.94 232 PRO A C 1
ATOM 1746 O O . PRO A 1 232 ? 12.232 -0.045 -25.567 1.00 96.94 232 PRO A O 1
ATOM 1749 N N . MET A 1 233 ? 12.287 -2.128 -24.735 1.00 94.88 233 MET A N 1
ATOM 1750 C CA . MET A 1 233 ? 12.901 -1.737 -23.460 1.00 94.88 233 MET A CA 1
ATOM 1751 C C . MET A 1 233 ? 14.233 -1.013 -23.670 1.00 94.88 233 MET A C 1
ATOM 1753 O O . MET A 1 233 ? 14.530 -0.046 -22.977 1.00 94.88 233 MET A O 1
ATOM 1757 N N . GLU A 1 234 ? 15.006 -1.465 -24.648 1.00 96.12 234 GLU A N 1
ATOM 1758 C CA . GLU A 1 234 ? 16.307 -0.928 -25.027 1.00 96.12 234 GLU A CA 1
ATOM 1759 C C . GLU A 1 234 ? 16.183 0.539 -25.447 1.00 96.12 234 GLU A C 1
ATOM 1761 O O . GLU A 1 234 ? 16.899 1.387 -24.925 1.00 96.12 234 GLU A O 1
ATOM 1766 N N . ALA A 1 235 ? 15.189 0.863 -26.280 1.00 96.94 235 ALA A N 1
ATOM 1767 C CA . ALA A 1 235 ? 14.932 2.233 -26.719 1.00 96.94 235 ALA A CA 1
ATOM 1768 C C . ALA A 1 235 ? 14.527 3.152 -25.553 1.00 96.94 235 ALA A C 1
ATOM 1770 O O . ALA A 1 235 ? 14.977 4.295 -25.475 1.00 96.94 235 ALA A O 1
ATOM 1771 N N . LEU A 1 236 ? 13.723 2.649 -24.607 1.00 97.00 236 LEU A N 1
ATOM 1772 C CA . LEU A 1 236 ? 13.357 3.405 -23.404 1.00 97.00 236 LEU A CA 1
ATOM 1773 C C . LEU A 1 236 ? 14.561 3.654 -22.489 1.00 97.00 236 LEU A C 1
ATOM 1775 O O . LEU A 1 236 ? 14.682 4.722 -21.891 1.00 97.00 236 LEU A O 1
ATOM 1779 N N . LEU A 1 237 ? 15.442 2.662 -22.355 1.00 97.06 237 LEU A N 1
ATOM 1780 C CA . LEU A 1 237 ? 16.662 2.765 -21.562 1.00 97.06 237 LEU A CA 1
ATOM 1781 C C . LEU A 1 237 ? 17.660 3.742 -22.190 1.00 97.06 237 LEU A C 1
ATOM 1783 O O . LEU A 1 237 ? 18.265 4.523 -21.455 1.00 97.06 237 LEU A O 1
ATOM 1787 N N . ASP A 1 238 ? 17.793 3.739 -23.516 1.00 97.56 238 ASP A N 1
ATOM 1788 C CA . ASP A 1 238 ? 18.625 4.691 -24.253 1.00 97.56 238 ASP A CA 1
ATOM 1789 C C . ASP A 1 238 ? 18.095 6.121 -24.109 1.00 97.56 238 ASP A C 1
ATOM 1791 O O . ASP A 1 238 ? 18.863 7.035 -23.800 1.00 97.56 238 ASP A O 1
ATOM 1795 N N . GLU A 1 239 ? 16.778 6.319 -24.232 1.00 96.50 239 GLU A N 1
ATOM 1796 C CA . GLU A 1 239 ? 16.146 7.619 -23.991 1.00 96.50 239 GLU A CA 1
ATOM 1797 C C . GLU A 1 239 ? 16.361 8.091 -22.547 1.00 96.50 239 GLU A C 1
ATOM 1799 O O . GLU A 1 239 ? 16.755 9.238 -22.323 1.00 96.50 239 GLU A O 1
ATOM 180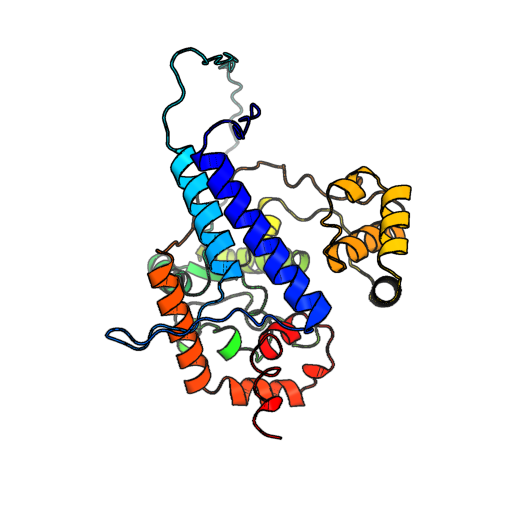4 N N . LEU A 1 240 ? 16.147 7.210 -21.563 1.00 96.06 240 LEU A N 1
ATOM 1805 C CA . LEU A 1 240 ? 16.354 7.530 -20.153 1.00 96.06 240 LEU A CA 1
ATOM 1806 C C . LEU A 1 240 ? 17.813 7.908 -19.880 1.00 96.06 240 LEU A C 1
ATOM 1808 O O . LEU A 1 240 ? 18.066 8.903 -19.210 1.00 96.06 240 LEU A O 1
ATOM 1812 N N . LYS A 1 241 ? 18.774 7.157 -20.427 1.00 96.62 241 LYS A N 1
ATOM 1813 C CA . LYS A 1 241 ? 20.206 7.436 -20.269 1.00 96.62 241 LYS A CA 1
ATOM 1814 C C . LYS A 1 241 ? 20.605 8.769 -20.895 1.00 96.62 241 LYS A C 1
ATOM 1816 O O . LYS A 1 241 ? 21.407 9.492 -20.309 1.00 96.62 241 LYS A O 1
ATOM 1821 N N . ALA A 1 242 ? 20.060 9.084 -22.070 1.00 96.25 242 ALA A N 1
ATOM 1822 C CA . ALA A 1 242 ? 20.351 10.323 -22.780 1.00 96.25 242 ALA A CA 1
ATOM 1823 C C . ALA A 1 242 ? 19.774 11.554 -22.065 1.00 96.25 242 ALA A C 1
ATOM 1825 O O . ALA A 1 242 ? 20.424 12.596 -22.025 1.00 96.25 242 ALA A O 1
ATOM 1826 N N . LYS A 1 243 ? 18.566 11.440 -21.497 1.00 94.75 243 LYS A N 1
ATOM 1827 C CA . LYS A 1 243 ? 17.866 12.564 -20.855 1.00 94.75 243 LYS A CA 1
ATOM 1828 C C . LYS A 1 243 ? 18.170 12.714 -19.363 1.00 94.75 243 LYS A C 1
ATOM 1830 O O . LYS A 1 243 ? 18.084 13.822 -18.841 1.00 94.75 243 LYS A O 1
ATOM 1835 N N . ASP A 1 244 ? 18.503 11.628 -18.666 1.00 94.06 244 ASP A N 1
ATOM 1836 C CA . ASP A 1 244 ? 18.752 11.637 -17.224 1.00 94.06 244 ASP A CA 1
ATOM 1837 C C . ASP A 1 244 ? 19.617 10.453 -16.758 1.00 94.06 244 ASP A C 1
ATOM 1839 O O . ASP A 1 244 ? 19.126 9.404 -16.324 1.00 94.06 244 ASP A O 1
ATOM 1843 N N . LEU A 1 245 ? 20.938 10.647 -16.788 1.00 92.94 245 LEU A N 1
ATOM 1844 C CA . LEU A 1 245 ? 21.902 9.635 -16.354 1.00 92.94 245 LEU A CA 1
ATOM 1845 C C . LEU A 1 245 ? 21.728 9.243 -14.874 1.00 92.94 245 LEU A C 1
ATOM 1847 O O . LEU A 1 245 ? 21.879 8.071 -14.531 1.00 92.94 245 LEU A O 1
ATOM 1851 N N . LEU A 1 246 ? 21.354 10.188 -14.004 1.00 91.75 246 LEU A N 1
ATOM 1852 C CA . LEU A 1 246 ? 21.146 9.909 -12.579 1.00 91.75 246 LEU A CA 1
ATOM 1853 C C . LEU A 1 246 ? 19.939 8.990 -12.367 1.00 91.75 246 LEU A C 1
ATOM 1855 O O . LEU A 1 246 ? 20.004 8.035 -11.589 1.00 91.75 246 LEU A O 1
ATOM 1859 N N . ALA A 1 247 ? 18.833 9.245 -13.071 1.00 89.31 247 ALA A N 1
ATOM 1860 C CA . ALA A 1 247 ? 17.679 8.354 -13.035 1.00 89.31 247 ALA A CA 1
ATOM 1861 C C . ALA A 1 247 ? 17.990 6.988 -13.655 1.00 89.31 247 ALA A C 1
ATOM 1863 O O . ALA A 1 247 ? 17.581 5.973 -13.096 1.00 89.31 247 ALA A O 1
ATOM 1864 N N . PHE A 1 248 ? 18.738 6.944 -14.760 1.00 92.50 248 PHE A N 1
ATOM 1865 C CA . PHE A 1 248 ? 19.155 5.694 -15.395 1.00 92.50 248 PHE A CA 1
ATOM 1866 C C . PHE A 1 248 ? 19.933 4.772 -14.441 1.00 92.50 248 PHE A C 1
ATOM 1868 O O . PHE A 1 248 ? 19.726 3.557 -14.444 1.00 92.50 248 PHE A O 1
ATOM 1875 N N . GLU A 1 249 ? 20.801 5.337 -13.599 1.00 90.88 249 GLU A N 1
ATOM 1876 C CA . GLU A 1 249 ? 21.570 4.584 -12.603 1.00 90.88 249 GLU A CA 1
ATOM 1877 C C . GLU A 1 249 ? 20.731 4.159 -11.387 1.00 90.88 249 GLU A C 1
ATOM 1879 O O . GLU A 1 249 ? 20.945 3.077 -10.836 1.00 90.88 249 GLU A O 1
ATOM 1884 N N . ALA A 1 250 ? 19.771 4.989 -10.966 1.00 85.88 250 ALA A N 1
ATOM 1885 C CA . ALA A 1 250 ? 18.979 4.766 -9.755 1.00 85.88 250 ALA A CA 1
ATOM 1886 C C . ALA A 1 250 ? 17.716 3.911 -9.968 1.00 85.88 250 ALA A C 1
ATOM 1888 O O . ALA A 1 250 ? 17.228 3.274 -9.027 1.00 85.88 250 ALA A O 1
ATOM 1889 N N . VAL A 1 251 ? 17.135 3.933 -11.168 1.00 87.00 251 VAL A N 1
ATOM 1890 C CA . VAL A 1 251 ? 15.927 3.174 -11.505 1.00 87.00 251 VAL A CA 1
ATOM 1891 C C . VAL A 1 251 ? 16.272 1.696 -11.689 1.00 87.00 251 VAL A C 1
ATOM 1893 O O . VAL A 1 251 ? 17.294 1.323 -12.257 1.00 87.00 251 VAL A O 1
ATOM 1896 N N . ASP A 1 252 ? 15.379 0.826 -11.222 1.00 87.38 252 ASP A N 1
ATOM 1897 C CA . ASP A 1 252 ? 15.462 -0.602 -11.520 1.00 87.38 252 ASP A CA 1
ATOM 1898 C C . ASP A 1 252 ? 15.146 -0.839 -13.004 1.00 87.38 252 ASP A C 1
ATOM 1900 O O . ASP A 1 252 ? 13.985 -0.852 -13.418 1.00 87.38 252 ASP A O 1
ATOM 1904 N N . ARG A 1 253 ? 16.211 -1.006 -13.790 1.00 92.12 253 ARG A N 1
ATOM 1905 C CA . ARG A 1 253 ? 16.189 -1.155 -15.251 1.00 92.12 253 ARG A CA 1
ATOM 1906 C C . ARG A 1 253 ? 15.546 -2.458 -15.726 1.00 92.12 253 ARG A C 1
ATOM 1908 O O . ARG A 1 253 ? 15.139 -2.534 -16.878 1.00 92.12 253 ARG A O 1
ATOM 1915 N N . GLN A 1 254 ? 15.422 -3.467 -14.863 1.00 89.44 254 GLN A N 1
ATOM 1916 C CA . GLN A 1 254 ? 14.699 -4.701 -15.193 1.00 89.44 254 GLN A CA 1
ATOM 1917 C C . GLN A 1 254 ? 13.184 -4.521 -15.034 1.00 89.44 254 GLN A C 1
ATOM 1919 O O . GLN A 1 254 ? 12.386 -5.267 -15.600 1.00 89.44 254 GLN A O 1
ATOM 1924 N N . ASN A 1 255 ? 12.763 -3.495 -14.294 1.00 87.75 255 ASN A N 1
ATOM 1925 C CA . ASN A 1 255 ? 11.364 -3.204 -14.058 1.00 87.75 255 ASN A CA 1
ATOM 1926 C C . ASN A 1 255 ? 10.824 -2.217 -15.097 1.00 87.75 255 ASN A C 1
ATOM 1928 O O . ASN A 1 255 ? 10.861 -0.999 -14.908 1.00 87.75 255 ASN A O 1
ATOM 1932 N N . ARG A 1 256 ? 10.236 -2.762 -16.169 1.00 90.62 256 ARG A N 1
ATOM 1933 C CA . ARG A 1 256 ? 9.648 -1.990 -17.277 1.00 90.62 256 ARG A CA 1
ATOM 1934 C C . ARG A 1 256 ? 8.737 -0.862 -16.816 1.00 90.62 256 ARG A C 1
ATOM 1936 O O . ARG A 1 256 ? 8.825 0.232 -17.349 1.00 90.62 256 ARG A O 1
ATOM 1943 N N . ARG A 1 257 ? 7.917 -1.079 -15.784 1.00 87.19 257 ARG A N 1
ATOM 1944 C CA . ARG A 1 257 ? 7.011 -0.039 -15.272 1.00 87.19 257 ARG A CA 1
ATOM 1945 C C . ARG A 1 257 ? 7.756 1.157 -14.694 1.00 87.19 257 ARG A C 1
ATOM 1947 O O . ARG A 1 257 ? 7.316 2.287 -14.867 1.00 87.19 257 ARG A O 1
ATOM 1954 N N . ARG A 1 258 ? 8.872 0.920 -14.000 1.00 88.88 258 ARG A N 1
ATOM 1955 C CA . ARG A 1 258 ? 9.691 2.005 -13.445 1.00 88.88 258 ARG A CA 1
ATOM 1956 C C . ARG A 1 258 ? 10.413 2.775 -14.546 1.00 88.88 258 ARG A C 1
ATOM 1958 O O . ARG A 1 258 ? 10.483 3.995 -14.457 1.00 88.88 258 ARG A O 1
ATOM 1965 N N . VAL A 1 259 ? 10.885 2.078 -15.580 1.00 93.19 259 VAL A N 1
ATOM 1966 C CA . VAL A 1 259 ? 11.502 2.701 -16.761 1.00 93.19 259 VAL A CA 1
ATOM 1967 C C . VAL A 1 259 ? 10.472 3.531 -17.532 1.00 93.19 259 VAL A C 1
ATOM 1969 O O . VAL A 1 259 ? 10.692 4.721 -17.733 1.00 93.19 259 VAL A O 1
ATOM 1972 N N . VAL A 1 260 ? 9.315 2.945 -17.866 1.00 93.62 260 VAL A N 1
ATOM 1973 C CA . VAL A 1 260 ? 8.193 3.639 -18.522 1.00 93.62 260 VAL A CA 1
ATOM 1974 C C . VAL A 1 260 ? 7.796 4.879 -17.732 1.00 93.62 260 VAL A C 1
ATOM 1976 O O . VAL A 1 260 ? 7.714 5.948 -18.315 1.00 93.62 260 VAL A O 1
ATOM 1979 N N . ARG A 1 261 ? 7.628 4.783 -16.406 1.00 91.38 261 ARG A N 1
ATOM 1980 C CA . ARG A 1 261 ? 7.270 5.943 -15.578 1.00 91.38 261 ARG A CA 1
ATOM 1981 C C . ARG A 1 261 ? 8.339 7.038 -15.589 1.00 91.38 261 ARG A C 1
ATOM 1983 O O . ARG A 1 261 ? 7.993 8.214 -15.604 1.00 91.38 261 ARG A O 1
ATOM 1990 N N . ALA A 1 262 ? 9.620 6.676 -15.555 1.00 91.25 262 ALA A N 1
ATOM 1991 C CA . ALA A 1 262 ? 10.696 7.662 -15.602 1.00 91.25 262 ALA A CA 1
ATOM 1992 C C . ALA A 1 262 ? 10.682 8.431 -16.933 1.00 91.25 262 ALA A C 1
ATOM 1994 O O . ALA A 1 262 ? 10.725 9.659 -16.929 1.00 91.25 262 ALA A O 1
ATOM 1995 N N . VAL A 1 263 ? 10.540 7.716 -18.053 1.00 94.12 263 VAL A N 1
ATOM 1996 C CA . VAL A 1 263 ? 10.450 8.314 -19.394 1.00 94.12 263 VAL A CA 1
ATOM 1997 C C . VAL A 1 263 ? 9.154 9.113 -19.574 1.00 94.12 263 VAL A C 1
ATOM 1999 O O . VAL A 1 263 ? 9.202 10.227 -20.086 1.00 94.12 263 VAL A O 1
ATOM 2002 N N . GLU A 1 264 ? 8.016 8.596 -19.103 1.00 94.38 264 GLU A N 1
ATOM 2003 C CA . GLU A 1 264 ? 6.707 9.269 -19.116 1.00 94.38 264 GLU A CA 1
ATOM 2004 C C . GLU A 1 264 ? 6.803 10.640 -18.440 1.00 94.38 264 GLU A C 1
ATOM 2006 O O . GLU A 1 264 ? 6.448 11.647 -19.040 1.00 94.38 264 GLU A O 1
ATOM 2011 N N . VAL A 1 265 ? 7.360 10.701 -17.226 1.00 90.44 265 VAL A N 1
ATOM 2012 C CA . VAL A 1 265 ? 7.523 11.962 -16.488 1.00 90.44 265 VAL A CA 1
ATOM 2013 C C . VAL A 1 265 ? 8.426 12.936 -17.240 1.00 90.44 265 VAL A C 1
ATOM 2015 O O . VAL A 1 265 ? 8.073 14.105 -17.358 1.00 90.44 265 VAL A O 1
ATOM 2018 N N . ILE A 1 266 ? 9.549 12.467 -17.793 1.00 92.38 266 ILE A N 1
ATOM 2019 C CA . ILE A 1 266 ? 10.457 13.318 -18.574 1.00 92.38 266 ILE A CA 1
ATOM 2020 C C . ILE A 1 266 ? 9.753 13.892 -19.809 1.00 92.38 266 ILE A C 1
ATOM 2022 O O . ILE A 1 266 ? 9.931 15.065 -20.127 1.00 92.38 266 ILE A O 1
ATOM 2026 N N . ARG A 1 267 ? 8.955 13.085 -20.515 1.00 93.69 267 ARG A N 1
ATOM 2027 C CA . ARG A 1 267 ? 8.213 13.536 -21.700 1.00 93.69 267 ARG A CA 1
ATOM 2028 C C . ARG A 1 267 ? 7.082 14.504 -21.343 1.00 93.69 267 ARG A C 1
ATOM 2030 O O . ARG A 1 267 ? 6.888 15.468 -22.073 1.00 93.69 267 ARG A O 1
ATOM 2037 N N . LEU A 1 268 ? 6.384 14.281 -20.228 1.00 91.06 268 LEU A N 1
ATOM 2038 C CA . LEU A 1 268 ? 5.283 15.139 -19.778 1.00 91.06 268 LEU A CA 1
ATOM 2039 C C . LEU A 1 268 ? 5.759 16.510 -19.289 1.00 91.06 268 LEU A C 1
ATOM 2041 O O . LEU A 1 268 ? 5.094 17.509 -19.543 1.00 91.06 268 LEU A O 1
ATOM 2045 N N . THR A 1 269 ? 6.884 16.575 -18.573 1.00 88.88 269 THR A N 1
ATOM 2046 C CA . THR A 1 269 ? 7.338 17.834 -17.955 1.00 88.88 269 THR A CA 1
ATOM 2047 C C . THR A 1 269 ? 8.492 18.504 -18.683 1.00 88.88 269 THR A C 1
ATOM 2049 O O . THR A 1 269 ? 8.784 19.669 -18.421 1.00 88.88 269 THR A O 1
ATOM 2052 N N . GLY A 1 270 ? 9.186 17.782 -19.565 1.00 88.62 270 GLY A N 1
ATOM 2053 C CA . GLY A 1 270 ? 10.418 18.243 -20.204 1.00 88.62 270 GLY A CA 1
ATOM 2054 C C . GLY A 1 270 ? 11.617 18.350 -19.251 1.00 88.62 270 GLY A C 1
ATOM 2055 O O . GLY A 1 270 ? 12.691 18.771 -19.676 1.00 88.62 270 GLY A O 1
ATOM 2056 N N . GLN A 1 271 ? 11.462 17.979 -17.977 1.00 87.75 271 GLN A N 1
ATOM 2057 C CA . GLN A 1 271 ? 12.512 18.028 -16.958 1.00 87.75 271 GLN A CA 1
ATOM 2058 C C . GLN A 1 271 ? 13.055 16.627 -16.653 1.00 87.75 271 GLN A C 1
ATOM 2060 O O . GLN A 1 271 ? 12.390 15.619 -16.894 1.00 87.75 271 GLN A O 1
ATOM 2065 N N . SER A 1 272 ? 14.265 16.542 -16.089 1.00 88.81 272 SER A N 1
ATOM 2066 C CA . SER A 1 272 ? 14.847 15.255 -15.689 1.00 88.81 272 SER A CA 1
ATOM 2067 C C . SER A 1 272 ? 14.006 14.587 -14.592 1.00 88.81 272 SER A C 1
ATOM 2069 O O . SER A 1 272 ? 13.432 15.251 -13.727 1.00 88.81 272 SER A O 1
ATOM 2071 N N . TYR A 1 273 ? 13.904 13.260 -14.604 1.00 86.50 273 TYR A N 1
ATOM 2072 C CA . TYR A 1 273 ? 13.152 12.518 -13.587 1.00 86.50 273 TYR A CA 1
ATOM 2073 C C . TYR A 1 273 ? 13.776 12.675 -12.190 1.00 86.50 273 TYR A C 1
ATOM 2075 O O . TYR A 1 273 ? 13.079 12.741 -11.176 1.00 86.50 273 TYR A O 1
ATOM 2083 N N . SER A 1 274 ? 15.103 12.763 -12.138 1.00 85.00 274 SER A N 1
ATOM 2084 C CA . SER A 1 274 ? 15.913 12.910 -10.936 1.00 85.00 274 SER A CA 1
ATOM 2085 C C . SER A 1 274 ? 15.693 14.245 -10.218 1.00 85.00 274 SER A C 1
ATOM 2087 O O . SER A 1 274 ? 15.755 14.259 -8.991 1.00 85.00 274 SER A O 1
ATOM 2089 N N . SER A 1 275 ? 15.382 15.337 -10.931 1.00 80.50 275 SER A N 1
ATOM 2090 C CA . SER A 1 275 ? 15.138 16.661 -10.334 1.00 80.50 275 SER A CA 1
ATOM 2091 C C . SER A 1 275 ? 13.730 16.825 -9.751 1.00 80.50 275 SER A C 1
ATOM 2093 O O . SER A 1 275 ? 13.537 17.616 -8.833 1.00 80.50 275 SER A O 1
ATOM 2095 N N . GLN A 1 276 ? 12.760 16.057 -10.253 1.00 73.75 276 GLN A N 1
ATOM 2096 C CA . GLN A 1 276 ? 11.343 16.117 -9.855 1.00 73.75 276 GLN A CA 1
ATOM 2097 C C . GLN A 1 276 ? 10.993 15.155 -8.718 1.00 73.75 276 GLN A C 1
ATOM 2099 O O . GLN A 1 276 ? 9.957 15.265 -8.059 1.00 73.75 276 GLN A O 1
ATOM 2104 N N . ARG A 1 277 ? 11.847 14.162 -8.474 1.00 65.31 277 ARG A N 1
ATOM 2105 C CA . ARG A 1 277 ? 11.682 13.272 -7.335 1.00 65.31 277 ARG A CA 1
ATOM 2106 C C . ARG A 1 277 ? 11.987 14.081 -6.076 1.00 65.31 277 ARG A C 1
ATOM 2108 O O . ARG A 1 277 ? 13.143 14.433 -5.850 1.00 65.31 277 ARG A O 1
ATOM 2115 N N . THR A 1 278 ? 10.981 14.343 -5.232 1.00 54.62 278 THR A N 1
ATOM 2116 C CA . THR A 1 278 ? 11.264 14.832 -3.876 1.00 54.62 278 THR A CA 1
ATOM 2117 C C . THR A 1 278 ? 12.283 13.897 -3.260 1.00 54.62 278 THR A C 1
ATOM 2119 O O . THR A 1 278 ? 12.180 12.668 -3.378 1.00 54.62 278 THR A O 1
ATOM 2122 N N . GLY A 1 279 ? 13.300 14.476 -2.626 1.00 54.53 279 GLY A N 1
ATOM 2123 C CA . GLY A 1 279 ? 14.183 13.692 -1.791 1.00 54.53 279 GLY A CA 1
ATOM 2124 C C . GLY A 1 279 ? 13.291 12.939 -0.815 1.00 54.53 279 GLY A C 1
ATOM 2125 O O . GLY A 1 279 ? 12.697 13.558 0.062 1.00 54.53 279 GLY A O 1
ATOM 2126 N N . TRP A 1 280 ? 13.193 11.616 -0.958 1.00 54.72 280 TRP A N 1
ATOM 2127 C CA . TRP A 1 280 ? 12.612 10.700 0.033 1.00 54.72 280 TRP A CA 1
ATOM 2128 C C . TRP A 1 280 ? 13.491 10.665 1.308 1.00 54.72 280 TRP A C 1
ATOM 2130 O O . TRP A 1 280 ? 13.792 9.605 1.852 1.00 54.72 280 TRP A O 1
ATOM 2140 N N . ASN A 1 281 ? 13.958 11.849 1.705 1.00 45.69 281 ASN A N 1
ATOM 2141 C CA . ASN A 1 281 ? 15.073 12.213 2.561 1.00 45.69 281 ASN A CA 1
ATOM 2142 C C . ASN A 1 281 ? 14.672 13.358 3.511 1.00 45.69 281 ASN A C 1
ATOM 2144 O O . ASN A 1 281 ? 15.545 13.893 4.185 1.00 45.69 281 ASN A O 1
ATOM 2148 N N . ALA A 1 282 ? 13.397 13.772 3.569 1.00 51.53 282 ALA A N 1
ATOM 2149 C CA . ALA A 1 282 ? 13.009 14.942 4.361 1.00 51.53 282 ALA A CA 1
ATOM 2150 C C . ALA A 1 282 ? 13.236 14.754 5.875 1.00 51.53 282 ALA A C 1
ATOM 2152 O O . ALA A 1 282 ? 13.450 15.735 6.576 1.00 51.53 282 ALA A O 1
ATOM 2153 N N . THR A 1 283 ? 13.289 13.516 6.380 1.00 52.75 283 THR A N 1
ATOM 2154 C CA . THR A 1 283 ? 13.716 13.240 7.768 1.00 52.75 283 THR A CA 1
ATOM 2155 C C . THR A 1 283 ? 14.422 11.894 7.950 1.00 52.75 283 THR A C 1
ATOM 2157 O O . THR A 1 283 ? 15.240 11.757 8.857 1.00 52.75 283 THR A O 1
ATOM 2160 N N . GLY A 1 284 ? 14.103 10.874 7.135 1.00 54.59 284 GLY A N 1
ATOM 2161 C CA . GLY A 1 284 ? 14.620 9.505 7.303 1.00 54.59 284 GLY A CA 1
ATOM 2162 C C . GLY A 1 284 ? 14.221 8.838 8.630 1.00 54.59 284 GLY A C 1
ATOM 2163 O O . GLY A 1 284 ? 14.645 7.715 8.906 1.00 54.59 284 GLY A O 1
ATOM 2164 N N . GLN A 1 285 ? 13.413 9.511 9.452 1.00 63.31 285 GLN A N 1
ATOM 2165 C CA . GLN A 1 285 ? 12.955 9.034 10.746 1.00 63.31 285 GLN A CA 1
ATOM 2166 C C . GLN A 1 285 ? 11.491 8.642 10.644 1.00 63.31 285 GLN A C 1
ATOM 2168 O O . GLN A 1 285 ? 10.623 9.455 10.327 1.00 63.31 285 GLN A O 1
ATOM 2173 N N . ALA A 1 286 ? 11.226 7.371 10.938 1.00 71.19 286 ALA A N 1
ATOM 2174 C CA . ALA A 1 286 ? 9.871 6.904 11.148 1.00 71.19 286 ALA A CA 1
ATOM 2175 C C . ALA A 1 286 ? 9.227 7.679 12.315 1.00 71.19 286 ALA A C 1
ATOM 2177 O O . ALA A 1 286 ? 9.909 7.960 13.306 1.00 71.19 286 ALA A O 1
ATOM 2178 N N . PRO A 1 287 ? 7.921 7.982 12.242 1.00 84.25 287 PRO A N 1
ATOM 2179 C CA . PRO A 1 287 ? 7.204 8.573 13.363 1.00 84.25 287 PRO A CA 1
ATOM 2180 C C . PRO A 1 287 ? 7.342 7.706 14.623 1.00 84.25 287 PRO A C 1
ATOM 2182 O O . PRO A 1 287 ? 7.261 6.480 14.541 1.00 84.25 287 PRO A O 1
ATOM 2185 N N . ALA A 1 288 ? 7.469 8.322 15.801 1.00 87.56 288 ALA A N 1
ATOM 2186 C CA . ALA A 1 288 ? 7.581 7.592 17.075 1.00 87.56 288 ALA A CA 1
ATOM 2187 C C . ALA A 1 288 ? 6.356 6.702 17.388 1.00 87.56 288 ALA A C 1
ATOM 2189 O O . ALA A 1 288 ? 6.429 5.765 18.176 1.00 87.56 288 ALA A O 1
ATOM 2190 N N . ASN A 1 289 ?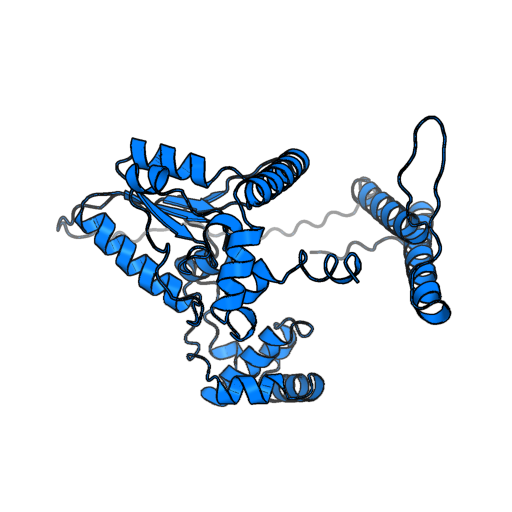 5.222 6.999 16.760 1.00 93.12 289 ASN A N 1
ATOM 2191 C CA . ASN A 1 289 ? 3.941 6.300 16.834 1.00 93.12 289 ASN A CA 1
ATOM 2192 C C . ASN A 1 289 ? 3.721 5.293 15.683 1.00 93.12 289 ASN A C 1
ATOM 2194 O O . ASN A 1 289 ? 2.579 4.886 15.445 1.00 93.12 289 ASN A O 1
ATOM 2198 N N . LEU A 1 290 ? 4.781 4.904 14.963 1.00 93.81 290 LEU A N 1
ATOM 2199 C CA . LEU A 1 290 ? 4.773 3.791 14.014 1.00 93.81 290 LEU A CA 1
ATOM 2200 C C . LEU A 1 290 ? 5.219 2.495 14.693 1.00 93.81 290 LEU A C 1
ATOM 2202 O O . LEU A 1 290 ? 6.350 2.366 15.151 1.00 93.81 290 LEU A O 1
ATOM 2206 N N . PHE A 1 291 ? 4.341 1.499 14.674 1.00 95.31 291 PHE A N 1
ATOM 2207 C CA . PHE A 1 291 ? 4.597 0.164 15.194 1.00 95.31 291 PHE A CA 1
ATOM 2208 C C . PHE A 1 291 ? 4.537 -0.855 14.057 1.00 95.31 291 PHE A C 1
ATOM 2210 O O . PHE A 1 291 ? 3.609 -0.847 13.246 1.00 95.31 291 PHE A O 1
ATOM 2217 N N . CYS A 1 292 ? 5.515 -1.759 14.012 1.00 94.44 292 CYS A N 1
ATOM 2218 C CA . CYS A 1 292 ? 5.536 -2.871 13.067 1.00 94.44 292 CYS A CA 1
ATOM 2219 C C . CYS A 1 292 ? 5.171 -4.170 13.790 1.00 94.44 292 CYS A C 1
ATOM 2221 O O . CYS A 1 292 ? 5.873 -4.596 14.704 1.00 94.44 292 CYS A O 1
ATOM 2223 N N . VAL A 1 293 ? 4.071 -4.801 13.380 1.00 94.06 293 VAL A N 1
ATOM 2224 C CA . VAL A 1 293 ? 3.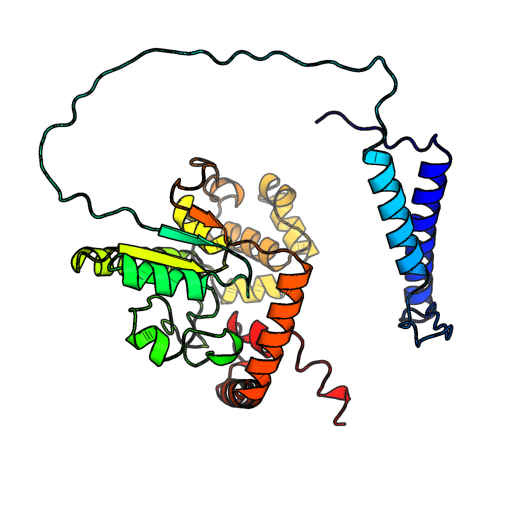642 -6.102 13.898 1.00 94.06 293 VAL A CA 1
ATOM 2225 C C . VAL A 1 293 ? 4.381 -7.195 13.138 1.00 94.06 293 VAL A C 1
ATOM 2227 O O . VAL A 1 293 ? 4.081 -7.464 11.969 1.00 94.06 293 VAL A O 1
ATOM 2230 N N . THR A 1 294 ? 5.332 -7.828 13.816 1.00 92.94 294 THR A N 1
ATOM 2231 C CA . THR A 1 294 ? 6.156 -8.917 13.287 1.00 92.94 294 THR A CA 1
ATOM 2232 C C . THR A 1 294 ? 5.752 -10.265 13.884 1.00 92.94 294 THR A C 1
ATOM 2234 O O . THR A 1 294 ? 5.087 -10.342 14.918 1.00 92.94 294 THR A O 1
ATOM 2237 N N . ARG A 1 295 ? 6.121 -11.335 13.180 1.00 91.38 295 ARG A N 1
ATOM 2238 C CA . ARG A 1 295 ? 5.983 -12.738 13.584 1.00 91.38 295 ARG A CA 1
ATOM 2239 C C . ARG A 1 295 ? 7.186 -13.507 13.060 1.00 91.38 295 ARG A C 1
ATOM 2241 O O . ARG A 1 295 ? 7.799 -13.070 12.085 1.00 91.38 295 ARG A O 1
ATOM 2248 N N . GLU A 1 296 ? 7.466 -14.647 13.676 1.00 95.00 296 GLU A N 1
ATOM 2249 C CA . GLU A 1 296 ? 8.417 -15.612 13.130 1.00 95.00 296 GLU A CA 1
ATOM 2250 C C . GLU A 1 296 ? 7.954 -16.111 11.760 1.00 95.00 296 GLU A C 1
ATOM 2252 O O . GLU A 1 296 ? 6.753 -16.214 11.495 1.00 95.00 296 GLU A O 1
ATOM 2257 N N . VAL A 1 297 ? 8.915 -16.405 10.882 1.00 91.31 297 VAL A N 1
ATOM 2258 C CA . VAL A 1 297 ? 8.644 -16.738 9.474 1.00 91.31 297 VAL A CA 1
ATOM 2259 C C . VAL A 1 297 ? 7.761 -17.983 9.351 1.00 91.31 297 VAL A C 1
ATOM 2261 O O . VAL A 1 297 ? 6.809 -17.973 8.571 1.00 91.31 297 VAL A O 1
ATOM 2264 N N . ASP A 1 298 ? 8.005 -19.014 10.160 1.00 93.56 298 ASP A N 1
ATOM 2265 C CA . ASP A 1 298 ? 7.243 -20.270 10.108 1.00 93.56 298 ASP A CA 1
ATOM 2266 C C . ASP A 1 298 ? 5.786 -20.095 10.565 1.00 93.56 298 ASP A C 1
ATOM 2268 O O . ASP A 1 298 ? 4.854 -20.600 9.927 1.00 93.56 298 ASP A O 1
ATOM 2272 N N . ASP A 1 299 ? 5.562 -19.310 11.623 1.00 93.31 299 ASP A N 1
ATOM 2273 C CA . ASP A 1 299 ? 4.215 -18.939 12.072 1.00 93.31 299 ASP A CA 1
ATOM 2274 C C . ASP A 1 299 ? 3.511 -18.076 11.015 1.00 93.31 299 ASP A C 1
ATOM 2276 O O . ASP A 1 299 ? 2.343 -18.297 10.691 1.00 93.31 299 ASP A O 1
ATOM 2280 N N . LEU A 1 300 ? 4.223 -17.123 10.406 1.00 90.06 300 LEU A N 1
ATOM 2281 C CA . LEU A 1 300 ? 3.675 -16.285 9.344 1.00 90.06 300 LEU A CA 1
ATOM 2282 C C . LEU A 1 300 ? 3.226 -17.121 8.139 1.00 90.06 300 LEU A C 1
ATOM 2284 O O . LEU A 1 300 ? 2.101 -16.942 7.671 1.00 90.06 300 LEU A O 1
ATOM 2288 N N . ASN A 1 301 ? 4.059 -18.057 7.680 1.00 88.69 301 ASN A N 1
ATOM 2289 C CA . ASN A 1 301 ? 3.742 -18.957 6.571 1.00 88.69 301 ASN A CA 1
ATOM 2290 C C . ASN A 1 301 ? 2.518 -19.819 6.887 1.00 88.69 301 ASN A C 1
ATOM 2292 O O . ASN A 1 301 ? 1.566 -19.848 6.107 1.00 88.69 301 ASN A O 1
ATOM 2296 N N . THR A 1 302 ? 2.484 -20.438 8.069 1.00 92.62 302 THR A N 1
ATOM 2297 C CA . THR A 1 302 ? 1.343 -21.250 8.527 1.00 92.62 302 THR A CA 1
ATOM 2298 C C . THR A 1 302 ? 0.039 -20.450 8.497 1.00 92.62 302 THR A C 1
ATOM 2300 O O . THR A 1 302 ? -0.994 -20.911 8.003 1.00 92.62 302 THR A O 1
ATOM 2303 N N . ARG A 1 303 ? 0.082 -19.202 8.973 1.00 92.31 303 ARG A N 1
ATOM 2304 C CA . ARG A 1 303 ? -1.079 -18.305 8.995 1.00 92.31 303 ARG A CA 1
ATOM 2305 C C . ARG A 1 303 ? -1.491 -17.831 7.607 1.00 92.31 303 ARG A C 1
ATOM 2307 O O . ARG A 1 303 ? -2.685 -17.622 7.392 1.00 92.31 303 ARG A O 1
ATOM 2314 N N . ILE A 1 304 ? -0.539 -17.635 6.693 1.00 87.00 304 ILE A N 1
ATOM 2315 C CA . ILE A 1 304 ? -0.820 -17.316 5.289 1.00 87.00 304 ILE A CA 1
ATOM 2316 C C . ILE A 1 304 ? -1.561 -18.486 4.645 1.00 87.00 304 ILE A C 1
ATOM 2318 O O . ILE A 1 304 ? -2.643 -18.256 4.114 1.00 87.00 304 ILE A O 1
ATOM 2322 N N . HIS A 1 305 ? -1.053 -19.717 4.769 1.00 85.94 305 HIS A N 1
ATOM 2323 C CA . HIS A 1 305 ? -1.717 -20.913 4.239 1.00 85.94 305 HIS A CA 1
ATOM 2324 C C . HIS A 1 305 ? -3.140 -21.049 4.780 1.00 85.94 305 HIS A C 1
ATOM 2326 O O . HIS A 1 305 ? -4.094 -20.986 4.014 1.00 85.94 305 HIS A O 1
ATOM 2332 N N . SER A 1 306 ? -3.295 -21.030 6.106 1.00 88.50 306 SER A N 1
ATOM 2333 C CA . SER A 1 306 ? -4.618 -21.126 6.736 1.00 88.50 306 SER A CA 1
ATOM 2334 C C . SER A 1 306 ? -5.569 -19.995 6.320 1.00 88.50 306 SER A C 1
ATOM 2336 O O . SER A 1 306 ? -6.786 -20.148 6.351 1.00 88.50 306 SER A O 1
ATOM 2338 N N . ARG A 1 307 ? -5.046 -18.798 6.015 1.00 87.81 307 ARG A N 1
ATOM 2339 C CA . ARG A 1 307 ? -5.864 -17.673 5.536 1.00 87.81 307 ARG A CA 1
ATOM 2340 C C . ARG A 1 307 ? -6.310 -17.894 4.098 1.00 87.81 307 ARG A C 1
ATOM 2342 O O . ARG A 1 307 ? -7.450 -17.561 3.804 1.00 87.81 307 ARG A O 1
ATOM 2349 N N . VAL A 1 308 ? -5.437 -18.420 3.246 1.00 85.81 308 VAL A N 1
ATOM 2350 C CA . VAL A 1 308 ? -5.771 -18.770 1.863 1.00 85.81 308 VAL A CA 1
ATOM 2351 C C . VAL A 1 308 ? -6.827 -19.872 1.845 1.00 85.81 308 VAL A C 1
ATOM 2353 O O . VAL A 1 308 ? -7.842 -19.696 1.182 1.00 85.81 308 VAL A O 1
ATOM 2356 N N . ASP A 1 309 ? -6.664 -20.929 2.642 1.00 86.44 309 ASP A N 1
ATOM 2357 C CA . ASP A 1 309 ? -7.644 -22.020 2.731 1.00 86.44 309 ASP A CA 1
ATOM 2358 C C . ASP A 1 309 ? -9.033 -21.487 3.117 1.00 86.44 309 ASP A C 1
ATOM 2360 O O . ASP A 1 309 ? -10.013 -21.720 2.411 1.00 86.44 309 ASP A O 1
ATOM 2364 N N . ARG A 1 310 ? -9.104 -20.626 4.143 1.00 86.88 310 ARG A N 1
ATOM 2365 C CA . ARG A 1 310 ? -10.358 -19.955 4.529 1.00 86.88 310 ARG A CA 1
ATOM 2366 C C . ARG A 1 310 ? -10.947 -19.067 3.434 1.00 86.88 310 ARG A C 1
ATOM 2368 O O . ARG A 1 310 ? -12.162 -18.944 3.347 1.00 86.88 310 ARG A O 1
ATOM 2375 N N . MET A 1 311 ? -10.124 -18.411 2.613 1.00 87.00 311 MET A N 1
ATOM 2376 C CA . MET A 1 311 ? -10.637 -17.626 1.482 1.00 87.00 311 MET A CA 1
ATOM 2377 C C . MET A 1 311 ? -11.344 -18.537 0.474 1.00 87.00 311 MET A C 1
ATOM 2379 O O . MET A 1 311 ? -12.432 -18.198 0.011 1.00 87.00 311 MET A O 1
ATOM 2383 N N . PHE A 1 312 ? -10.761 -19.698 0.161 1.00 86.75 312 PHE A N 1
ATOM 2384 C CA . PHE A 1 312 ? -11.395 -20.690 -0.709 1.00 86.75 312 PHE A CA 1
ATOM 2385 C C . PHE A 1 312 ? -12.703 -21.213 -0.112 1.00 86.75 312 PHE A C 1
ATOM 2387 O O . PHE A 1 312 ? -13.721 -21.197 -0.802 1.00 86.75 312 PHE A O 1
ATOM 2394 N N . GLU A 1 313 ? -12.701 -21.581 1.171 1.00 90.56 313 GLU A N 1
ATOM 2395 C CA . GLU A 1 313 ? -13.902 -22.021 1.898 1.00 90.56 313 GLU A CA 1
ATOM 2396 C C . GLU A 1 313 ? -15.012 -20.960 1.893 1.00 90.56 313 GLU A C 1
ATOM 2398 O O . GLU A 1 313 ? -16.190 -21.289 1.796 1.00 90.56 313 GLU A O 1
ATOM 2403 N N . HIS A 1 314 ? -14.645 -19.678 1.955 1.00 88.88 314 HIS A N 1
ATOM 2404 C CA . HIS A 1 314 ? -15.590 -18.560 1.952 1.00 88.88 314 HIS A CA 1
ATOM 2405 C C . HIS A 1 314 ? -16.049 -18.135 0.549 1.00 88.88 314 HIS A C 1
ATOM 2407 O O . HIS A 1 314 ? -16.816 -17.182 0.429 1.00 88.88 314 HIS A O 1
ATOM 2413 N N . GLY A 1 315 ? -15.619 -18.826 -0.511 1.00 91.38 315 GLY A N 1
ATOM 2414 C CA . GLY A 1 315 ? -16.097 -18.570 -1.869 1.00 91.38 315 GLY A CA 1
ATOM 2415 C C . GLY A 1 315 ? -15.238 -17.605 -2.687 1.00 91.38 315 GLY A C 1
ATOM 2416 O O . GLY A 1 315 ? -15.763 -16.943 -3.581 1.00 91.38 315 GLY A O 1
ATOM 2417 N N . LEU A 1 316 ? -13.918 -17.554 -2.455 1.00 86.31 316 LEU A N 1
ATOM 2418 C CA . LEU A 1 316 ? -12.975 -16.783 -3.285 1.00 86.31 316 LEU A CA 1
ATOM 2419 C C . LEU A 1 316 ? -13.140 -17.055 -4.791 1.00 86.31 316 LEU A C 1
ATOM 2421 O O . LEU A 1 316 ? -13.008 -16.143 -5.608 1.00 86.31 316 LEU A O 1
ATOM 2425 N N . VAL A 1 317 ? -13.438 -18.305 -5.160 1.00 86.31 317 VAL A N 1
ATOM 2426 C CA . VAL A 1 317 ? -13.674 -18.702 -6.557 1.00 86.31 317 VAL A CA 1
ATOM 2427 C C . VAL A 1 317 ? -14.917 -18.006 -7.116 1.00 86.31 317 VAL A C 1
ATOM 2429 O O . VAL A 1 317 ? -14.845 -17.400 -8.180 1.00 86.31 317 VAL A O 1
ATOM 2432 N N . ALA A 1 318 ? -16.024 -18.008 -6.373 1.00 87.81 318 ALA A N 1
ATOM 2433 C CA . ALA A 1 318 ? -17.266 -17.364 -6.795 1.00 87.81 318 ALA A CA 1
ATOM 2434 C C . ALA A 1 318 ? -17.122 -15.833 -6.893 1.00 87.81 318 ALA A C 1
ATOM 2436 O O . ALA A 1 318 ? -17.610 -15.228 -7.850 1.00 87.81 318 ALA A O 1
ATOM 2437 N N . GLU A 1 319 ? -16.407 -15.204 -5.951 1.00 87.38 319 GLU A N 1
ATOM 2438 C CA . GLU A 1 319 ? -16.049 -13.779 -6.037 1.00 87.38 319 GLU A CA 1
ATOM 2439 C C . GLU A 1 319 ? -15.245 -13.502 -7.315 1.00 87.38 319 GLU A C 1
ATOM 2441 O O . GLU A 1 319 ? -15.599 -12.626 -8.103 1.00 87.38 319 GLU A O 1
ATOM 2446 N N . THR A 1 320 ? -14.211 -14.303 -7.567 1.00 83.31 320 THR A N 1
ATOM 2447 C CA . THR A 1 320 ? -13.350 -14.189 -8.751 1.00 83.31 320 THR A CA 1
ATOM 2448 C C . THR A 1 320 ? -14.140 -14.312 -10.057 1.00 83.31 320 THR A C 1
ATOM 2450 O O . THR A 1 320 ? -13.977 -13.488 -10.959 1.00 83.31 320 THR A O 1
ATOM 2453 N N . GLU A 1 321 ? -15.020 -15.306 -10.172 1.00 82.69 321 GLU A N 1
ATOM 2454 C CA . GLU A 1 321 ? -15.861 -15.508 -11.356 1.00 82.69 321 GLU A CA 1
ATOM 2455 C C . GLU A 1 321 ? -16.830 -14.343 -11.587 1.00 82.69 321 GLU A C 1
ATOM 2457 O O . GLU A 1 321 ? -16.994 -13.881 -12.719 1.00 82.69 321 GLU A O 1
ATOM 2462 N N . SER A 1 322 ? -17.450 -13.842 -10.516 1.00 85.94 322 SER A N 1
ATOM 2463 C CA . SER A 1 322 ? -18.341 -12.680 -10.564 1.00 85.94 322 SER A CA 1
ATOM 2464 C C . SER A 1 322 ? -17.604 -11.428 -11.046 1.00 85.94 322 SER A C 1
ATOM 2466 O O . SER A 1 322 ? -18.077 -10.719 -11.936 1.00 85.94 322 SER A O 1
ATOM 2468 N N . LEU A 1 323 ? -16.401 -11.187 -10.522 1.00 83.25 323 LEU A N 1
ATOM 2469 C CA . LEU A 1 323 ? -15.559 -10.064 -10.925 1.00 83.25 323 LEU A CA 1
ATOM 2470 C C . LEU A 1 323 ? -15.096 -10.182 -12.381 1.00 83.25 323 LEU A C 1
ATOM 2472 O O . LEU A 1 323 ? -15.109 -9.191 -13.109 1.00 83.25 323 LEU A O 1
ATOM 2476 N N . SER A 1 324 ? -14.750 -11.389 -12.835 1.00 79.38 324 SER A N 1
ATOM 2477 C CA . SER A 1 324 ? -14.379 -11.643 -14.232 1.00 79.38 324 SER A CA 1
ATOM 2478 C C . SER A 1 324 ? -15.512 -11.267 -15.197 1.00 79.38 324 SER A C 1
ATOM 2480 O O . SER A 1 324 ? -15.285 -10.540 -16.163 1.00 79.38 324 SER A O 1
ATOM 2482 N N . LYS A 1 325 ? -16.762 -11.640 -14.877 1.00 81.31 325 LYS A N 1
ATOM 2483 C CA . LYS A 1 325 ? -17.960 -11.256 -15.655 1.00 81.31 325 LYS A CA 1
ATOM 2484 C C . LYS A 1 325 ? -18.217 -9.746 -15.679 1.00 81.31 325 LYS A C 1
ATOM 2486 O O . LYS A 1 325 ? -18.849 -9.253 -16.605 1.00 81.31 325 LYS A O 1
ATOM 2491 N N . ARG A 1 326 ? -17.729 -9.009 -14.678 1.00 75.56 326 ARG A N 1
ATOM 2492 C CA . ARG A 1 326 ? -17.837 -7.544 -14.572 1.00 75.56 326 ARG A CA 1
ATOM 2493 C C . ARG A 1 326 ? -16.708 -6.798 -15.299 1.00 75.56 326 ARG A C 1
ATOM 2495 O O . ARG A 1 326 ? -16.524 -5.608 -15.062 1.00 75.56 326 ARG A O 1
ATOM 2502 N N . GLY A 1 327 ? -15.948 -7.478 -16.160 1.00 67.06 327 GLY A N 1
ATOM 2503 C CA . GLY A 1 327 ? -14.902 -6.861 -16.981 1.00 67.06 327 GLY A CA 1
ATOM 2504 C C . GLY A 1 327 ? -13.553 -6.702 -16.275 1.00 67.06 327 GLY A C 1
ATOM 2505 O O . GLY A 1 327 ? -12.673 -6.016 -16.787 1.00 67.06 327 GLY A O 1
ATOM 2506 N N . LEU A 1 328 ? -13.331 -7.353 -15.124 1.00 66.31 328 LEU A N 1
ATOM 2507 C CA . LEU A 1 328 ? -12.030 -7.312 -14.434 1.00 66.31 328 LEU A CA 1
ATOM 2508 C C . LEU A 1 328 ? -10.894 -7.940 -15.269 1.00 66.31 328 LEU A C 1
ATOM 2510 O O . LEU A 1 328 ? -9.718 -7.635 -15.073 1.00 66.31 328 LEU A O 1
ATOM 2514 N N . SER A 1 329 ? -11.236 -8.819 -16.212 1.00 58.88 329 SER A N 1
ATOM 2515 C CA . SER A 1 329 ? -10.312 -9.384 -17.199 1.00 58.88 329 SER A CA 1
ATOM 2516 C C . SER A 1 329 ? -9.860 -8.357 -18.247 1.00 58.88 329 SER A C 1
ATOM 2518 O O . SER A 1 329 ? -8.763 -8.499 -18.792 1.00 58.88 329 SER A O 1
ATOM 2520 N N . GLU A 1 330 ? -10.636 -7.302 -18.486 1.00 54.38 330 GLU A N 1
ATOM 2521 C CA . GLU A 1 330 ? -10.408 -6.292 -19.527 1.00 54.38 330 GLU A CA 1
ATOM 2522 C C . GLU A 1 330 ? -9.762 -5.009 -18.978 1.00 54.38 330 GLU A C 1
ATOM 2524 O O . GLU A 1 330 ? -9.176 -4.236 -19.732 1.00 54.38 330 GLU A O 1
ATOM 2529 N N . THR A 1 331 ? -9.777 -4.798 -17.658 1.00 53.59 331 THR A N 1
ATOM 2530 C CA . THR A 1 331 ? -9.191 -3.602 -17.041 1.00 53.59 331 THR A CA 1
ATOM 2531 C C . THR A 1 331 ? -7.660 -3.679 -16.934 1.00 53.59 331 THR A C 1
ATOM 2533 O O . THR A 1 331 ? -7.069 -4.696 -16.562 1.00 53.59 331 THR A O 1
ATOM 2536 N N . GLY A 1 332 ? -6.977 -2.561 -17.210 1.00 54.59 332 GLY A N 1
ATOM 2537 C CA . GLY A 1 332 ? -5.544 -2.372 -16.915 1.00 54.59 332 GLY A CA 1
ATOM 2538 C C . GLY A 1 332 ? -5.242 -2.150 -15.422 1.00 54.59 332 GLY A C 1
ATOM 2539 O O . GLY A 1 332 ? -4.085 -1.947 -15.035 1.00 54.59 332 GLY A O 1
ATOM 2540 N N . ALA A 1 333 ? -6.279 -2.177 -14.579 1.00 55.94 333 ALA A N 1
ATOM 2541 C CA . ALA A 1 333 ? -6.227 -1.799 -13.177 1.00 55.94 333 ALA A CA 1
ATOM 2542 C C . ALA A 1 333 ? -5.374 -2.773 -12.334 1.00 55.94 333 ALA A C 1
ATOM 2544 O O . ALA A 1 333 ? -5.352 -3.984 -12.585 1.00 55.94 333 ALA A O 1
ATOM 2545 N N . PRO A 1 334 ? -4.688 -2.286 -11.280 1.00 56.06 334 PRO A N 1
ATOM 2546 C CA . PRO A 1 334 ? -3.929 -3.128 -10.352 1.00 56.06 334 PRO A CA 1
ATOM 2547 C C . PRO A 1 334 ? -4.735 -4.294 -9.754 1.00 56.06 334 PRO A C 1
ATOM 2549 O O . PRO A 1 334 ? -4.159 -5.363 -9.534 1.00 56.06 334 PRO A O 1
ATOM 2552 N N . ALA A 1 335 ? -6.049 -4.113 -9.561 1.00 52.97 335 ALA A N 1
ATOM 2553 C CA . ALA A 1 335 ? -6.981 -5.109 -9.021 1.00 52.97 335 ALA A CA 1
ATOM 2554 C C . ALA A 1 335 ? -6.963 -6.449 -9.786 1.00 52.97 335 ALA A C 1
ATOM 2556 O O . ALA A 1 335 ? -7.048 -7.516 -9.177 1.00 52.97 335 ALA A O 1
ATOM 2557 N N . LYS A 1 336 ? -6.727 -6.416 -11.105 1.00 54.69 336 LYS A N 1
ATOM 2558 C CA . LYS A 1 336 ? -6.627 -7.606 -11.967 1.00 54.69 336 LYS A CA 1
ATOM 2559 C C . LYS A 1 336 ? -5.554 -8.606 -11.507 1.00 54.69 336 LYS A C 1
ATOM 2561 O O . LYS A 1 336 ? -5.685 -9.813 -11.705 1.00 54.69 336 LYS A O 1
ATOM 2566 N N . ARG A 1 337 ? -4.475 -8.133 -10.872 1.00 55.06 337 ARG A N 1
ATOM 2567 C CA . ARG A 1 337 ? -3.315 -8.973 -10.511 1.00 55.06 337 ARG A CA 1
ATOM 2568 C C . ARG A 1 337 ? -3.550 -9.868 -9.306 1.00 55.06 337 ARG A C 1
ATOM 2570 O O . ARG A 1 337 ? -2.903 -10.906 -9.222 1.00 55.06 337 ARG A O 1
ATOM 2577 N N . LEU A 1 338 ? -4.434 -9.474 -8.392 1.00 53.41 338 LEU A N 1
ATOM 2578 C CA . LEU A 1 338 ? -4.755 -10.277 -7.213 1.00 53.41 338 LEU A CA 1
ATOM 2579 C C . LEU A 1 338 ? -5.547 -11.531 -7.605 1.00 53.41 338 LEU A C 1
ATOM 2581 O O . LEU A 1 338 ? -5.324 -12.603 -7.057 1.00 53.41 338 LEU A O 1
ATOM 2585 N N . VAL A 1 339 ? -6.426 -11.381 -8.597 1.00 47.81 339 VAL A N 1
ATOM 2586 C CA . VAL A 1 339 ? -7.359 -12.417 -9.047 1.00 47.81 339 VAL A CA 1
ATOM 2587 C C . VAL A 1 339 ? -6.697 -13.385 -10.039 1.00 47.81 339 VAL A C 1
ATOM 2589 O O . VAL A 1 339 ? -6.881 -14.595 -9.954 1.00 47.81 339 VAL A O 1
ATOM 2592 N N . ILE A 1 340 ? -5.860 -12.875 -10.952 1.00 44.62 340 ILE A N 1
ATOM 2593 C CA . ILE A 1 340 ? -5.241 -13.681 -12.024 1.00 44.62 340 ILE A CA 1
ATOM 2594 C C . ILE A 1 340 ? -3.847 -14.210 -11.624 1.00 44.62 340 ILE A C 1
ATOM 2596 O O . ILE A 1 340 ? -3.355 -15.203 -12.164 1.00 44.62 340 ILE A O 1
ATOM 2600 N N . GLY A 1 341 ? -3.194 -13.583 -10.643 1.00 40.44 341 GLY A N 1
ATOM 2601 C CA . GLY A 1 341 ? -1.831 -13.900 -10.229 1.00 40.44 341 GLY A CA 1
ATOM 2602 C C . GLY A 1 341 ? -1.721 -15.166 -9.377 1.00 40.44 341 GLY A C 1
ATOM 2603 O O . GLY A 1 341 ? -1.582 -15.058 -8.164 1.00 40.44 341 GLY A O 1
ATOM 2604 N N . ARG A 1 342 ? -1.668 -16.329 -10.048 1.00 37.72 342 ARG A N 1
ATOM 2605 C CA . ARG A 1 342 ? -1.213 -17.680 -9.610 1.00 37.72 342 ARG A CA 1
ATOM 2606 C C . ARG A 1 342 ? -2.270 -18.778 -9.462 1.00 37.72 342 ARG A C 1
ATOM 2608 O O . ARG A 1 342 ? -1.870 -19.933 -9.520 1.00 37.72 342 ARG A O 1
ATOM 2615 N N . CYS A 1 343 ? -3.565 -18.481 -9.339 1.00 35.66 343 CYS A N 1
ATOM 2616 C CA . CYS A 1 343 ? -4.576 -19.551 -9.226 1.00 35.66 343 CYS A CA 1
ATOM 2617 C C . CYS A 1 343 ? -5.113 -20.040 -10.582 1.00 35.66 343 CYS A C 1
ATOM 2619 O O . CYS A 1 343 ? -5.440 -21.212 -10.715 1.00 35.66 343 CYS A O 1
ATOM 2621 N N . TRP A 1 344 ? -5.171 -19.183 -11.607 1.00 35.59 344 TRP A N 1
ATOM 2622 C CA . TRP A 1 344 ? -5.774 -19.544 -12.901 1.00 35.59 344 TRP A CA 1
ATOM 2623 C C . TRP A 1 344 ? -4.821 -20.229 -13.893 1.00 35.59 344 TRP A C 1
ATOM 2625 O O . TRP A 1 344 ? -5.256 -21.090 -14.658 1.00 35.59 344 TRP A O 1
ATOM 2635 N N . GLY A 1 345 ? -3.527 -19.889 -13.873 1.00 31.22 345 GLY A N 1
ATOM 2636 C CA . GLY A 1 345 ? -2.551 -20.412 -14.842 1.00 31.22 345 GLY A CA 1
ATOM 2637 C C . GLY A 1 345 ? -2.217 -21.900 -14.678 1.00 31.22 345 GLY A C 1
ATOM 2638 O O . GLY A 1 345 ? -1.763 -22.526 -15.625 1.00 31.22 345 GLY A O 1
ATOM 2639 N N . THR A 1 346 ? -2.452 -22.472 -13.495 1.00 31.38 346 THR A N 1
ATOM 2640 C CA . THR A 1 346 ? -2.217 -23.896 -13.204 1.00 31.38 346 THR A CA 1
ATOM 2641 C C . THR A 1 346 ? -3.490 -24.739 -13.213 1.00 31.38 346 THR A C 1
ATOM 2643 O O . THR A 1 346 ? -3.392 -25.940 -13.430 1.00 31.38 346 THR A O 1
ATOM 2646 N N . TRP A 1 347 ? -4.674 -24.146 -13.021 1.00 34.53 347 TRP A N 1
ATOM 2647 C CA . TRP A 1 347 ? -5.944 -24.888 -12.959 1.00 34.53 347 TRP A CA 1
ATOM 2648 C C . TRP A 1 347 ? -6.639 -25.077 -14.311 1.00 34.53 347 TRP A C 1
ATOM 2650 O O . TRP A 1 347 ? -7.345 -26.060 -14.505 1.00 34.53 347 TRP A O 1
ATOM 2660 N N . THR A 1 348 ? -6.428 -24.175 -15.272 1.00 32.22 348 THR A N 1
ATOM 2661 C CA . THR A 1 348 ? -6.983 -24.347 -16.629 1.00 32.22 348 THR A CA 1
ATOM 2662 C C . THR A 1 348 ? -6.270 -25.441 -17.430 1.00 32.22 348 THR A C 1
ATOM 2664 O O . THR A 1 348 ? -6.849 -25.974 -18.368 1.00 32.22 348 THR A O 1
ATOM 2667 N N . ALA A 1 349 ? -5.059 -25.842 -17.026 1.00 30.86 349 ALA A N 1
ATOM 2668 C CA . ALA A 1 349 ? -4.320 -26.948 -17.637 1.00 30.86 349 ALA A CA 1
ATOM 2669 C C . ALA A 1 349 ? -4.730 -28.340 -17.112 1.00 30.86 349 ALA A C 1
ATOM 2671 O O . ALA A 1 349 ? -4.318 -29.346 -17.679 1.00 30.86 349 ALA A O 1
ATOM 2672 N N . SER A 1 350 ? -5.519 -28.415 -16.037 1.00 28.72 350 SER A N 1
ATOM 2673 C CA . SER A 1 350 ? -5.962 -29.671 -15.411 1.00 28.72 350 SER A CA 1
ATOM 2674 C C . SER A 1 350 ? -7.450 -29.985 -15.627 1.00 28.72 350 SER A C 1
ATOM 2676 O O . SER A 1 350 ? -7.935 -30.997 -15.126 1.00 28.72 350 SER A O 1
ATOM 2678 N N . LEU A 1 351 ? -8.164 -29.153 -16.392 1.00 29.22 351 LEU A N 1
ATOM 2679 C CA . LEU A 1 351 ? -9.560 -29.366 -16.805 1.00 29.22 351 LEU A CA 1
ATOM 2680 C C . LEU A 1 351 ? -9.744 -29.364 -18.338 1.00 29.22 351 LEU A C 1
ATOM 2682 O O . LEU A 1 351 ? -10.856 -29.150 -18.817 1.00 29.22 351 LEU A O 1
ATOM 2686 N N . GLY A 1 352 ? -8.667 -29.597 -19.095 1.00 28.66 352 GLY A N 1
ATOM 2687 C CA . GLY A 1 352 ? -8.683 -29.770 -20.553 1.00 28.66 352 GLY A CA 1
ATOM 2688 C C . GLY A 1 352 ? -8.352 -31.194 -20.956 1.00 28.66 352 GLY A C 1
ATOM 2689 O O . GLY A 1 352 ? -7.335 -31.704 -20.435 1.00 28.66 352 GLY A O 1
#